Protein AF-A0A914PJR1-F1 (afdb_monomer)

InterPro domains:
  IPR027417 P-loop containing nucleoside triphosphate hydrolase [G3DSA:3.40.50.300] (65-234)
  IPR027417 P-loop containing nucleoside triphosphate hydrolase [SSF52540] (65-233)
  IPR044574 ATPase ARIP4-like [PTHR45797] (121-233)

Organism: NCBI:txid227884

Structure (mmCIF, N/CA/C/O backbone):
data_AF-A0A914PJR1-F1
#
_entry.id   AF-A0A914PJR1-F1
#
loop_
_atom_site.group_PDB
_atom_site.id
_atom_site.type_symbol
_atom_site.label_atom_id
_atom_site.label_alt_id
_atom_sit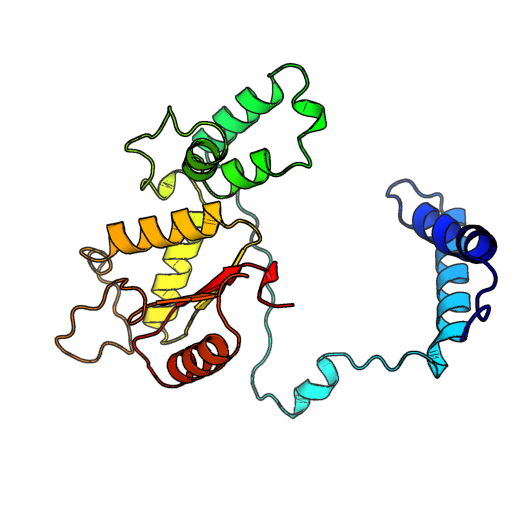e.label_comp_id
_atom_site.label_asym_id
_atom_site.label_entity_id
_atom_site.label_seq_id
_atom_site.pdbx_PDB_ins_code
_atom_site.Cartn_x
_atom_site.Cartn_y
_atom_site.Cartn_z
_atom_site.occupancy
_atom_site.B_iso_or_equiv
_atom_site.auth_seq_id
_atom_site.auth_comp_id
_atom_site.auth_asym_id
_atom_site.auth_atom_id
_atom_site.pdbx_PDB_model_num
ATOM 1 N N . MET A 1 1 ? -33.611 -4.528 14.879 1.00 61.62 1 MET A N 1
ATOM 2 C CA . MET A 1 1 ? -34.705 -4.351 15.854 1.00 61.62 1 MET A CA 1
ATOM 3 C C . MET A 1 1 ? -34.402 -3.108 16.673 1.00 61.62 1 MET A C 1
ATOM 5 O O . MET A 1 1 ? -33.369 -3.113 17.335 1.00 61.62 1 MET A O 1
ATOM 9 N N . PRO A 1 2 ? -35.201 -2.033 16.573 1.00 56.88 2 PRO A N 1
ATOM 10 C CA . PRO A 1 2 ? -35.067 -0.889 17.477 1.00 56.88 2 PRO A CA 1
ATOM 11 C C . PRO A 1 2 ? -35.240 -1.351 18.936 1.00 56.88 2 PRO A C 1
ATOM 13 O O . PRO A 1 2 ? -36.027 -2.262 19.181 1.00 56.88 2 PRO A O 1
ATOM 16 N N . ASP A 1 3 ? -34.476 -0.773 19.865 1.00 72.25 3 ASP A N 1
ATOM 17 C CA . ASP A 1 3 ? -34.520 -0.994 21.327 1.00 72.25 3 ASP A CA 1
ATOM 18 C C . ASP A 1 3 ? -34.131 -2.384 21.870 1.00 72.25 3 ASP A C 1
ATOM 20 O O . ASP A 1 3 ? -34.222 -2.622 23.072 1.00 72.25 3 ASP A O 1
ATOM 24 N N . PHE A 1 4 ? -33.620 -3.299 21.038 1.00 81.06 4 PHE A N 1
ATOM 25 C CA . PHE A 1 4 ? -33.223 -4.647 21.487 1.00 81.06 4 PHE A CA 1
ATOM 26 C C . PHE A 1 4 ? -32.112 -4.647 22.559 1.00 81.06 4 PHE A C 1
ATOM 28 O O . PHE A 1 4 ? -32.105 -5.488 23.451 1.00 81.06 4 PHE A O 1
ATOM 35 N N . LEU A 1 5 ? -31.196 -3.679 22.492 1.00 84.25 5 LEU A N 1
ATOM 36 C CA . LEU A 1 5 ? -30.126 -3.476 23.477 1.00 84.25 5 LEU A CA 1
ATOM 37 C C . LEU A 1 5 ? -30.390 -2.262 24.386 1.00 84.25 5 LEU A C 1
ATOM 39 O O . LEU A 1 5 ? -29.473 -1.768 25.040 1.00 84.25 5 LEU A O 1
ATOM 43 N N . GLY A 1 6 ? -31.635 -1.779 24.414 1.00 87.44 6 GLY A N 1
ATOM 44 C CA . GLY A 1 6 ? -32.018 -0.546 25.093 1.00 87.44 6 GLY A CA 1
ATOM 45 C C . GLY A 1 6 ? -31.594 0.713 24.338 1.00 87.44 6 GLY A C 1
ATOM 46 O O . GLY A 1 6 ? -31.286 0.684 23.141 1.00 87.44 6 GLY A O 1
ATOM 47 N N . THR A 1 7 ? -31.600 1.842 25.046 1.00 91.69 7 THR A N 1
ATOM 48 C CA . THR A 1 7 ? -31.145 3.113 24.478 1.00 91.69 7 THR A CA 1
ATOM 49 C C . THR A 1 7 ? -29.626 3.110 24.294 1.00 91.69 7 THR A C 1
ATOM 51 O O . THR A 1 7 ? -28.904 2.324 24.905 1.00 91.69 7 THR A O 1
ATOM 54 N N . LYS A 1 8 ? -29.099 4.041 23.489 1.00 89.94 8 LYS A N 1
ATOM 55 C CA . LYS A 1 8 ? -27.645 4.214 23.337 1.00 89.94 8 LYS A CA 1
ATOM 56 C C . LYS A 1 8 ? -26.941 4.413 24.687 1.00 89.94 8 LYS A C 1
ATOM 58 O O . LYS A 1 8 ? -25.880 3.839 24.902 1.00 89.94 8 LYS A O 1
ATOM 63 N N . SER A 1 9 ? -27.561 5.163 25.599 1.00 91.94 9 SER A N 1
ATOM 64 C CA . SER A 1 9 ? -27.026 5.379 26.945 1.00 91.94 9 SER A CA 1
ATOM 65 C C . SER A 1 9 ? -26.974 4.080 27.752 1.00 91.94 9 SER A C 1
ATOM 67 O O . SER A 1 9 ? -25.967 3.813 28.403 1.00 91.94 9 SER A O 1
ATOM 69 N N . ASP A 1 10 ? -28.026 3.258 27.690 1.00 89.75 10 ASP A N 1
ATOM 70 C CA . ASP A 1 10 ? -28.068 1.973 28.400 1.00 89.75 10 ASP A CA 1
ATOM 71 C C . ASP A 1 10 ? -27.019 1.010 27.850 1.00 89.75 10 ASP A C 1
ATOM 73 O O . ASP A 1 10 ? -26.317 0.346 28.611 1.00 89.75 10 ASP A O 1
ATOM 77 N N . PHE A 1 11 ? -26.877 0.958 26.525 1.00 92.44 11 PHE A N 1
ATOM 78 C CA . PHE A 1 11 ? -25.857 0.143 25.880 1.00 92.44 11 PHE A CA 1
ATOM 79 C C . PHE A 1 11 ? -24.444 0.579 26.281 1.00 92.44 11 PHE A C 1
ATOM 81 O O . PHE A 1 11 ? -23.590 -0.261 26.568 1.00 92.44 11 PHE A O 1
ATOM 88 N N . ASP A 1 12 ? -24.191 1.888 26.323 1.00 92.12 12 ASP A N 1
ATOM 89 C CA . ASP A 1 12 ? -22.875 2.410 26.675 1.00 92.12 12 ASP A CA 1
ATOM 90 C C . ASP A 1 12 ? -22.503 2.077 28.117 1.00 92.12 12 ASP A C 1
ATOM 92 O O . ASP A 1 12 ? -21.399 1.598 28.367 1.00 92.12 12 ASP A O 1
ATOM 96 N N . ILE A 1 13 ? -23.439 2.256 29.048 1.00 90.12 13 ILE A N 1
ATOM 97 C CA . ILE A 1 13 ? -23.223 1.972 30.470 1.00 90.12 13 ILE A CA 1
ATOM 98 C C . ILE A 1 13 ? -23.042 0.473 30.717 1.00 90.12 13 ILE A C 1
ATOM 100 O O . ILE A 1 13 ? -22.130 0.085 31.442 1.00 90.12 13 ILE A O 1
ATOM 104 N N . ASN A 1 14 ? -23.890 -0.369 30.122 1.00 89.25 14 ASN A N 1
ATOM 105 C CA . ASN A 1 14 ? -23.904 -1.803 30.418 1.00 89.25 14 ASN A CA 1
ATOM 106 C C . ASN A 1 14 ? -22.840 -2.594 29.648 1.00 89.25 14 ASN A C 1
ATOM 108 O O . ASN A 1 14 ? -22.429 -3.659 30.105 1.00 89.25 14 ASN A O 1
ATOM 112 N N . TYR A 1 15 ? -22.395 -2.094 28.490 1.00 93.38 15 TYR A N 1
ATOM 113 C CA . TYR A 1 15 ? -21.473 -2.817 27.617 1.00 93.38 15 TYR A CA 1
ATOM 114 C C . TYR A 1 15 ? -20.291 -1.964 27.170 1.00 93.38 15 TYR A C 1
ATOM 116 O O . TYR A 1 15 ? -19.160 -2.294 27.513 1.00 93.38 15 TYR A O 1
ATOM 124 N N . ALA A 1 16 ? -20.508 -0.885 26.408 1.00 91.88 16 ALA A N 1
ATOM 125 C CA . ALA A 1 16 ? -19.408 -0.231 25.688 1.00 91.88 16 ALA A CA 1
ATOM 126 C C . ALA A 1 16 ? -18.313 0.302 26.627 1.00 91.88 16 ALA A C 1
ATOM 128 O O . ALA A 1 16 ? -17.136 0.019 26.422 1.00 91.88 16 ALA A O 1
ATOM 129 N N . ILE A 1 17 ? -18.696 1.016 27.687 1.00 92.75 17 ILE A N 1
ATOM 130 C CA . ILE A 1 17 ? -17.762 1.588 28.663 1.00 92.75 17 ILE A CA 1
ATOM 131 C C . ILE A 1 17 ? -17.065 0.479 29.456 1.00 92.75 17 ILE A C 1
ATOM 133 O O . ILE A 1 17 ? -15.852 0.531 29.639 1.00 92.75 17 ILE A O 1
ATOM 137 N N . VAL A 1 18 ? -17.809 -0.538 29.904 1.00 92.62 18 VAL A N 1
ATOM 138 C CA . VAL A 1 18 ? -17.253 -1.678 30.658 1.00 92.62 18 VAL A CA 1
ATOM 139 C C . VAL A 1 18 ? -16.209 -2.414 29.821 1.00 92.62 18 VAL A C 1
ATOM 141 O O . VAL A 1 18 ? -15.118 -2.714 30.304 1.00 92.62 18 VAL A O 1
ATOM 144 N N . ILE A 1 19 ? -16.522 -2.656 28.547 1.00 94.06 19 ILE A N 1
ATOM 145 C CA . ILE A 1 19 ? -15.637 -3.356 27.622 1.00 94.06 19 ILE A CA 1
ATOM 146 C C . ILE A 1 19 ? -14.383 -2.530 27.330 1.00 94.06 19 ILE A C 1
ATOM 148 O O . ILE A 1 19 ? -13.278 -3.064 27.401 1.00 94.06 19 ILE A O 1
ATOM 152 N N . GLU A 1 20 ? -14.521 -1.235 27.039 1.00 93.62 20 GLU A N 1
ATOM 153 C CA . GLU A 1 20 ? -13.365 -0.366 26.787 1.00 93.62 20 GLU A CA 1
ATOM 154 C C . GLU A 1 20 ? -12.466 -0.235 28.027 1.00 93.62 20 GLU A C 1
ATOM 156 O O . GLU A 1 20 ? -11.247 -0.361 27.914 1.00 93.62 20 GLU A O 1
ATOM 161 N N . ASN A 1 21 ? -13.045 -0.118 29.226 1.00 92.38 21 ASN A N 1
ATOM 162 C CA . ASN A 1 21 ? -12.287 -0.063 30.480 1.00 92.38 21 ASN A CA 1
ATOM 163 C C . ASN A 1 21 ? -11.524 -1.359 30.797 1.00 92.38 21 ASN A C 1
ATOM 165 O O . ASN A 1 21 ? -10.508 -1.309 31.483 1.00 92.38 21 ASN A O 1
ATOM 169 N N . GLY A 1 22 ? -11.990 -2.523 30.336 1.00 92.38 22 GLY A N 1
ATOM 170 C CA . GLY A 1 22 ? -11.255 -3.784 30.494 1.00 92.38 22 GLY A CA 1
ATOM 171 C C . GLY A 1 22 ? -10.155 -4.003 29.450 1.00 92.38 22 GLY A C 1
ATOM 172 O O . GLY A 1 22 ? -9.280 -4.841 29.663 1.00 92.38 22 GLY A O 1
ATOM 173 N N . LYS A 1 23 ? -10.178 -3.262 28.331 1.00 90.88 23 LYS A N 1
ATOM 174 C CA . LYS A 1 23 ? -9.210 -3.384 27.223 1.00 90.88 23 LYS A CA 1
ATOM 175 C C . LYS A 1 23 ? -7.961 -2.527 27.401 1.00 90.88 23 LYS A C 1
ATOM 177 O O . LYS A 1 23 ? -6.959 -2.785 26.730 1.00 90.88 23 LYS A O 1
ATOM 182 N N . VAL A 1 24 ? -8.009 -1.498 28.249 1.00 92.12 24 VAL A N 1
ATOM 183 C CA . VAL A 1 24 ? -6.846 -0.631 28.485 1.00 92.12 24 VAL A CA 1
ATOM 184 C C .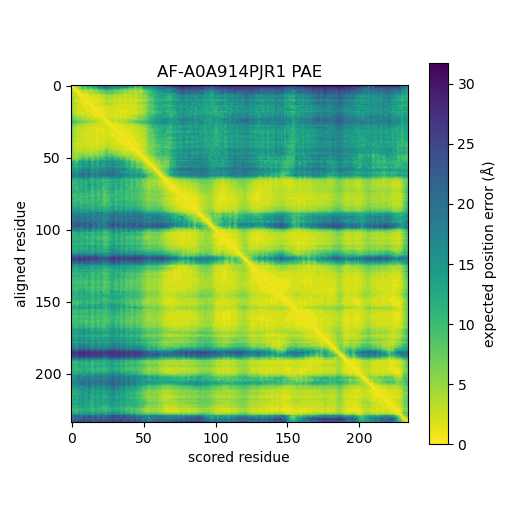 VAL A 1 24 ? -5.699 -1.419 29.121 1.00 92.12 24 VAL A C 1
ATOM 186 O O . VAL A 1 24 ? -5.904 -2.358 29.889 1.00 92.12 24 VAL A O 1
ATOM 189 N N . ARG A 1 25 ? -4.459 -1.055 28.776 1.00 87.56 25 ARG A N 1
ATOM 190 C CA . ARG A 1 25 ? -3.250 -1.810 29.156 1.00 87.56 25 ARG A CA 1
ATOM 191 C C . ARG A 1 25 ? -3.069 -1.940 30.674 1.00 87.56 25 ARG A C 1
ATOM 193 O O . ARG A 1 25 ? -2.452 -2.894 31.137 1.00 87.56 25 ARG A O 1
ATOM 200 N N . ASP A 1 26 ? -3.564 -0.967 31.419 1.00 92.19 26 ASP A N 1
ATOM 201 C CA . ASP A 1 26 ? -3.494 -0.828 32.871 1.00 92.19 26 ASP A CA 1
ATOM 202 C C . ASP A 1 26 ? -4.807 -1.212 33.578 1.00 92.19 26 ASP A C 1
ATOM 204 O O . ASP A 1 26 ? -4.991 -0.899 34.755 1.00 92.19 26 ASP A O 1
ATOM 208 N N . ALA A 1 27 ? -5.712 -1.914 32.886 1.00 93.25 27 ALA A N 1
ATOM 209 C CA . ALA A 1 27 ? -6.969 -2.372 33.459 1.00 93.25 27 ALA A CA 1
ATOM 210 C C . ALA A 1 27 ? -6.733 -3.229 34.712 1.00 93.25 27 ALA A C 1
ATOM 212 O O . ALA A 1 27 ? -5.859 -4.100 34.764 1.00 93.25 27 ALA A O 1
ATOM 213 N N . THR A 1 28 ? -7.555 -3.003 35.738 1.00 95.88 28 THR A N 1
ATOM 214 C CA . THR A 1 28 ? -7.515 -3.837 36.944 1.00 95.88 28 THR A CA 1
ATOM 215 C C . THR A 1 28 ? -7.985 -5.260 36.622 1.00 95.88 28 THR A C 1
ATOM 217 O O . THR A 1 28 ? -8.813 -5.440 35.724 1.00 95.88 28 THR A O 1
ATOM 220 N N . PRO A 1 29 ? -7.555 -6.283 37.384 1.00 95.88 29 PRO A N 1
ATOM 221 C CA . PRO A 1 29 ? -8.054 -7.645 37.195 1.00 95.88 29 PRO A CA 1
ATOM 222 C C . PRO A 1 29 ? -9.587 -7.738 37.229 1.00 95.88 29 PRO A C 1
ATOM 224 O O . PRO A 1 29 ? -10.170 -8.500 36.464 1.00 95.88 29 PRO A O 1
ATOM 227 N N . GLN A 1 30 ? -10.242 -6.925 38.068 1.00 95.88 30 GLN A N 1
ATOM 228 C CA . GLN A 1 30 ? -11.702 -6.873 38.145 1.00 95.88 30 GLN A CA 1
ATOM 229 C C . GLN A 1 30 ? -12.323 -6.294 36.867 1.00 95.88 30 GLN A C 1
ATOM 231 O O . GLN A 1 30 ? -13.242 -6.893 36.324 1.00 95.88 30 GLN A O 1
ATOM 236 N N . ALA A 1 31 ? -11.778 -5.197 36.331 1.00 94.62 31 ALA A N 1
ATOM 237 C CA . ALA A 1 31 ? -12.267 -4.599 35.086 1.00 94.62 31 ALA A CA 1
ATOM 238 C C . ALA A 1 31 ? -12.139 -5.553 33.884 1.00 94.62 31 ALA A C 1
ATOM 240 O O . ALA A 1 31 ? -13.017 -5.590 33.024 1.00 94.62 31 ALA A O 1
ATOM 241 N N . VAL A 1 32 ? -11.078 -6.368 33.842 1.00 94.38 32 VAL A N 1
ATOM 242 C CA . VAL A 1 32 ? -10.914 -7.411 32.815 1.00 94.38 32 VAL A CA 1
ATOM 243 C C . VAL A 1 32 ? -12.002 -8.484 32.944 1.00 94.38 32 VAL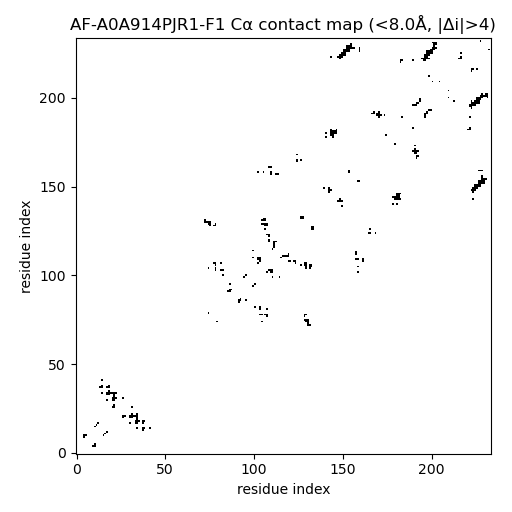 A C 1
ATOM 245 O O . VAL A 1 32 ? -12.586 -8.885 31.938 1.00 94.38 32 VAL A O 1
ATOM 248 N N . ILE A 1 33 ? -12.309 -8.932 34.166 1.00 95.56 33 ILE A N 1
ATOM 249 C CA . ILE A 1 33 ? -13.390 -9.900 34.420 1.00 95.56 33 ILE A CA 1
ATOM 250 C C . ILE A 1 33 ? -14.746 -9.315 34.006 1.00 95.56 33 ILE A C 1
ATOM 252 O O . ILE A 1 33 ? -15.512 -9.977 33.303 1.00 95.56 33 ILE A O 1
ATOM 256 N N . ASP A 1 34 ? -15.026 -8.072 34.398 1.00 94.44 34 ASP A N 1
ATOM 257 C CA . ASP A 1 34 ? -16.279 -7.385 34.083 1.00 94.44 34 ASP A CA 1
ATOM 258 C C . ASP A 1 34 ? -16.453 -7.219 32.565 1.00 94.44 34 ASP A C 1
ATOM 260 O O . ASP A 1 34 ? -17.527 -7.507 32.037 1.00 94.44 34 ASP A O 1
ATOM 264 N N . MET A 1 35 ? -15.383 -6.868 31.839 1.00 95.69 35 MET A N 1
ATOM 265 C CA . MET A 1 35 ? -15.367 -6.850 30.372 1.00 95.69 35 MET A CA 1
ATOM 266 C C . MET A 1 35 ? -15.695 -8.221 29.780 1.00 95.69 35 MET A C 1
ATOM 268 O O . MET A 1 35 ? -16.529 -8.302 28.881 1.00 95.69 35 MET A O 1
ATOM 272 N N . VAL A 1 36 ? -15.042 -9.298 30.233 1.00 94.69 36 VAL A N 1
ATOM 273 C CA . VAL A 1 36 ? -15.290 -10.646 29.689 1.00 94.69 36 VAL A CA 1
ATOM 274 C C . VAL A 1 36 ? -16.752 -11.047 29.899 1.00 94.69 36 VAL A C 1
ATOM 276 O O . VAL A 1 36 ? -17.393 -11.550 28.975 1.00 94.69 36 VAL A O 1
ATOM 279 N N . ASN A 1 3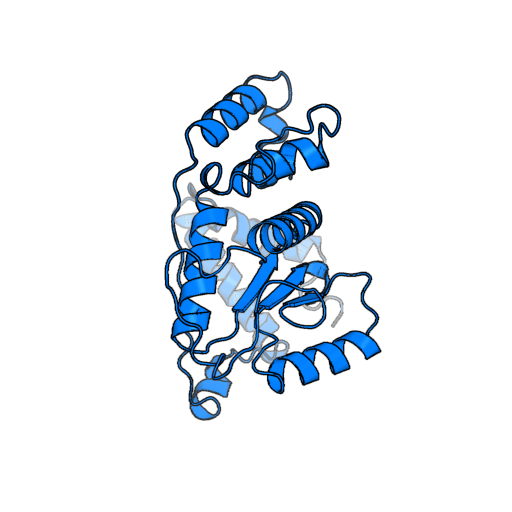7 ? -17.305 -10.769 31.081 1.00 94.88 37 ASN A N 1
ATOM 280 C CA . ASN A 1 37 ? -18.708 -11.035 31.386 1.00 94.88 37 ASN A CA 1
ATOM 281 C C . ASN A 1 37 ? -19.651 -10.210 30.500 1.00 94.88 37 ASN A C 1
ATOM 283 O O . ASN A 1 37 ? -20.568 -10.774 29.903 1.00 94.88 37 ASN A O 1
ATOM 287 N N . ALA A 1 38 ? -19.405 -8.904 30.363 1.00 93.31 38 ALA A N 1
ATOM 288 C CA . ALA A 1 38 ? -20.193 -8.021 29.506 1.00 93.31 38 ALA A CA 1
ATOM 289 C C . ALA A 1 38 ? -20.148 -8.466 28.033 1.00 93.31 38 ALA A C 1
ATOM 291 O O . ALA A 1 38 ? -21.188 -8.519 27.379 1.00 93.31 38 ALA A O 1
ATOM 292 N N . CYS A 1 39 ? -18.975 -8.866 27.529 1.00 93.44 39 CYS A N 1
ATOM 293 C CA . CYS A 1 39 ? -18.809 -9.438 26.191 1.00 93.44 39 CYS A CA 1
ATOM 294 C C . CYS A 1 39 ? -19.631 -10.717 26.001 1.00 93.44 39 CYS A C 1
ATOM 296 O O . CYS A 1 39 ? -20.294 -10.856 24.977 1.00 93.44 39 CYS A O 1
ATOM 298 N N . ASN A 1 40 ? -19.616 -11.637 26.971 1.00 93.44 40 ASN A N 1
ATOM 299 C CA . ASN A 1 40 ? -20.370 -12.890 26.886 1.00 93.44 40 ASN A CA 1
ATOM 300 C C . ASN A 1 40 ? -21.886 -12.653 26.898 1.00 93.44 40 ASN A C 1
ATOM 302 O O . ASN A 1 40 ? -22.608 -13.245 26.098 1.00 93.44 40 ASN A O 1
ATOM 306 N N . VAL A 1 41 ? -22.372 -11.771 27.778 1.00 93.81 41 VAL A N 1
ATOM 307 C CA . VAL A 1 41 ? -23.795 -11.399 27.824 1.00 93.81 41 VAL A CA 1
ATOM 308 C C . VAL A 1 41 ? -24.214 -10.751 26.507 1.00 93.81 41 VAL A C 1
ATOM 310 O O . VAL A 1 41 ? -25.233 -11.135 25.935 1.00 93.81 41 VAL A O 1
ATOM 313 N N . LEU A 1 42 ? -23.407 -9.816 25.999 1.00 91.81 42 LEU A N 1
ATOM 314 C CA . LEU A 1 42 ? -23.689 -9.147 24.737 1.00 91.81 42 LEU A CA 1
ATOM 315 C C . LEU A 1 42 ? -23.669 -10.122 23.556 1.00 91.81 42 LEU A C 1
ATOM 317 O O . LEU A 1 42 ? -24.564 -10.058 22.720 1.00 91.81 42 LEU A O 1
ATOM 321 N N . TYR A 1 43 ? -22.690 -11.031 23.499 1.00 89.25 43 TYR A N 1
ATOM 322 C CA . TYR A 1 43 ? -22.598 -12.069 22.472 1.00 89.25 43 TYR A CA 1
ATOM 323 C C . TYR A 1 43 ? -23.868 -12.921 22.440 1.00 89.25 43 TYR A C 1
ATOM 325 O O . TYR A 1 43 ? -24.516 -12.982 21.402 1.00 89.25 43 TYR A O 1
ATOM 333 N N . ASN A 1 44 ? -24.275 -13.482 23.582 1.00 89.62 44 ASN A N 1
ATOM 334 C CA . ASN A 1 44 ? -25.473 -14.322 23.671 1.00 89.62 44 ASN A CA 1
ATOM 335 C C . ASN A 1 44 ? -26.748 -13.559 23.288 1.00 89.62 44 ASN A C 1
ATOM 337 O O . ASN A 1 44 ? -27.660 -14.133 22.704 1.00 89.62 44 ASN A O 1
ATOM 341 N N . ALA A 1 45 ? -26.823 -12.263 23.604 1.00 89.69 45 ALA A N 1
ATOM 342 C CA . ALA A 1 45 ? -27.962 -11.443 23.213 1.00 89.69 45 ALA A CA 1
ATOM 343 C C . ALA A 1 45 ? -28.056 -11.283 21.687 1.00 89.69 45 ALA A C 1
ATOM 345 O O . ALA A 1 45 ? -29.156 -11.227 21.148 1.00 89.69 45 ALA A O 1
ATOM 346 N N . VAL A 1 46 ? -26.924 -11.197 20.980 1.00 89.75 46 VAL A N 1
ATOM 347 C CA . VAL A 1 46 ? -26.900 -10.902 19.537 1.00 89.75 46 VAL A CA 1
ATOM 348 C C . VAL A 1 46 ? -26.623 -12.114 18.644 1.00 89.75 46 VAL A C 1
ATOM 350 O O . VAL A 1 46 ? -26.748 -11.983 17.429 1.00 89.75 46 VAL A O 1
ATOM 353 N N . GLU A 1 47 ? -26.262 -13.270 19.203 1.00 87.38 47 GLU A N 1
ATOM 354 C CA . GLU A 1 47 ? -25.821 -14.459 18.455 1.00 87.38 47 GLU A CA 1
ATOM 355 C C . GLU A 1 47 ? -26.852 -14.906 17.410 1.00 87.38 47 GLU A C 1
ATOM 357 O O . GLU A 1 47 ? -26.509 -15.071 16.240 1.00 87.38 47 GLU A O 1
ATOM 362 N N . ASP A 1 48 ? -28.131 -14.970 17.787 1.00 87.06 48 ASP A N 1
ATOM 363 C CA . ASP A 1 48 ? -29.220 -15.365 16.882 1.00 87.06 48 ASP A CA 1
ATOM 364 C C . ASP A 1 48 ? -29.527 -14.318 15.793 1.00 87.06 48 ASP A C 1
ATOM 366 O O . ASP A 1 48 ? -30.210 -14.605 14.807 1.00 87.06 48 ASP A O 1
ATOM 370 N N . PHE A 1 49 ? -29.018 -13.093 15.948 1.00 87.44 49 PHE A N 1
ATOM 371 C CA . PHE A 1 49 ? -29.227 -11.988 15.012 1.00 87.44 49 PHE A CA 1
ATOM 372 C C . PHE A 1 49 ? -28.019 -11.731 14.107 1.00 87.44 49 PHE A C 1
ATOM 374 O O . PHE A 1 49 ? -28.154 -11.050 13.087 1.00 87.44 49 PHE A O 1
ATOM 381 N N . VAL A 1 50 ? -26.840 -12.251 14.458 1.00 83.31 50 VAL A N 1
ATOM 382 C CA . VAL A 1 50 ? -25.584 -11.988 13.751 1.00 83.31 50 VAL A CA 1
ATOM 383 C C . VAL A 1 50 ? -25.096 -13.254 13.061 1.00 83.31 50 VAL A C 1
ATOM 385 O O . VAL A 1 50 ? -24.428 -14.106 13.640 1.00 83.31 50 VAL A O 1
ATOM 388 N N . HIS A 1 51 ? -25.338 -13.339 11.754 1.00 80.62 51 HIS A N 1
ATOM 389 C CA . HIS A 1 51 ? -24.748 -14.394 10.939 1.00 80.62 51 HIS A CA 1
ATOM 390 C C . HIS A 1 51 ? -23.294 -14.044 10.587 1.00 80.62 51 HIS A C 1
ATOM 392 O O . HIS A 1 51 ? -23.033 -13.330 9.618 1.00 80.62 51 HIS A O 1
ATOM 398 N N . ARG A 1 52 ? -22.324 -14.568 11.346 1.00 79.75 52 ARG A N 1
ATOM 399 C CA . ARG A 1 52 ? -20.890 -14.386 11.065 1.00 79.75 52 ARG A CA 1
ATOM 400 C C . ARG A 1 52 ? -20.235 -15.698 10.641 1.00 79.75 52 ARG A C 1
ATOM 402 O O . ARG A 1 52 ? -19.941 -16.554 11.467 1.00 79.75 52 ARG A O 1
ATOM 409 N N . LYS A 1 53 ? -19.912 -15.821 9.354 1.00 77.75 53 LYS A N 1
ATOM 410 C CA . LYS A 1 53 ? -19.023 -16.874 8.842 1.00 77.75 53 LYS A CA 1
ATOM 411 C C . LYS A 1 53 ? -17.626 -16.299 8.651 1.00 77.75 53 LYS A C 1
ATOM 413 O O . LYS A 1 53 ? -17.458 -15.269 8.008 1.00 77.75 53 LYS A O 1
ATOM 418 N N . SER A 1 54 ? -16.623 -16.939 9.243 1.00 75.69 54 SER A N 1
ATOM 419 C CA . SER A 1 54 ? -15.226 -16.567 8.993 1.00 75.69 54 SER A CA 1
ATOM 420 C C . SER A 1 54 ? -14.755 -17.136 7.656 1.00 75.69 54 SER A C 1
ATOM 422 O O . SER A 1 54 ? -15.314 -18.129 7.195 1.00 75.69 54 SER A O 1
ATOM 424 N N . ALA A 1 55 ? -13.674 -16.591 7.090 1.00 73.50 55 ALA A N 1
ATOM 425 C CA . ALA A 1 55 ? -13.032 -17.138 5.889 1.00 73.50 55 ALA A CA 1
ATOM 426 C C . ALA A 1 55 ? -12.666 -18.632 6.018 1.00 73.50 55 ALA A C 1
ATOM 428 O O . ALA A 1 55 ? -12.491 -19.306 5.010 1.00 73.50 55 ALA A O 1
ATOM 429 N N . LYS A 1 56 ? -12.637 -19.178 7.247 1.00 74.44 56 LYS A N 1
ATOM 430 C CA . LYS A 1 56 ? -12.442 -20.610 7.495 1.00 74.44 56 LYS A CA 1
ATOM 431 C C . LYS A 1 56 ? -13.462 -21.506 6.791 1.00 74.44 56 LYS A C 1
ATOM 433 O O . LYS A 1 56 ? -13.157 -22.662 6.538 1.00 74.44 56 LYS A O 1
ATOM 438 N N . VAL A 1 57 ? -14.652 -20.994 6.465 1.00 79.50 57 VAL A N 1
ATOM 439 C CA . VAL A 1 57 ? -15.652 -21.769 5.710 1.00 79.50 57 VAL A CA 1
ATOM 440 C C . VAL A 1 57 ? -15.197 -22.097 4.285 1.00 79.50 57 VAL A C 1
ATOM 442 O O . VAL A 1 57 ? -15.677 -23.072 3.728 1.00 79.50 57 VAL A O 1
ATOM 445 N N . LEU A 1 58 ? -14.255 -21.325 3.731 1.00 76.38 58 LEU A N 1
ATOM 446 C CA . LEU A 1 58 ? -13.701 -21.516 2.389 1.00 76.38 58 LEU A CA 1
ATOM 447 C C . LEU A 1 58 ? -12.417 -22.360 2.385 1.00 76.38 58 LEU A C 1
ATOM 449 O O . LEU A 1 58 ? -11.874 -22.615 1.318 1.00 76.38 58 LEU A O 1
ATOM 453 N N . ILE A 1 59 ? -11.922 -22.811 3.550 1.00 72.38 59 ILE A N 1
ATOM 454 C CA . ILE A 1 59 ? -10.654 -23.566 3.649 1.00 72.38 59 ILE A CA 1
ATOM 455 C C . ILE A 1 59 ? -10.679 -24.840 2.798 1.00 72.38 59 ILE A C 1
ATOM 457 O O . ILE A 1 59 ? -9.652 -25.227 2.262 1.00 72.38 59 ILE A O 1
ATOM 461 N N . ASN A 1 60 ? -11.844 -25.474 2.654 1.00 73.56 60 ASN A N 1
ATOM 462 C CA . ASN A 1 60 ? -11.983 -26.694 1.855 1.00 73.56 60 ASN A CA 1
ATOM 463 C C . ASN A 1 60 ? -12.248 -26.422 0.363 1.00 73.56 60 ASN A C 1
ATOM 465 O O . ASN A 1 60 ? -12.303 -27.367 -0.415 1.00 73.56 60 ASN A O 1
ATOM 469 N N . GLU A 1 61 ? -12.481 -25.165 -0.023 1.00 78.81 61 GLU A N 1
ATOM 470 C CA . GLU A 1 61 ? -12.822 -24.770 -1.398 1.00 78.81 61 GLU A CA 1
ATOM 471 C C . GLU A 1 61 ? -11.670 -24.039 -2.103 1.00 78.81 61 GLU A C 1
ATOM 473 O O . GLU A 1 61 ? -11.681 -23.905 -3.325 1.00 78.81 61 GLU A O 1
ATOM 478 N N . ILE A 1 62 ? -10.676 -23.564 -1.347 1.00 78.94 62 ILE A N 1
ATOM 479 C CA . ILE A 1 62 ? -9.512 -22.845 -1.861 1.00 78.94 62 ILE A CA 1
ATOM 480 C C . ILE A 1 62 ? -8.267 -23.686 -1.565 1.00 78.94 62 ILE A C 1
ATOM 482 O O . ILE A 1 62 ? -7.812 -23.736 -0.426 1.00 78.94 62 ILE A O 1
ATOM 486 N N . ASP A 1 63 ? -7.682 -24.292 -2.602 1.00 72.44 63 ASP A N 1
ATOM 487 C CA . ASP A 1 63 ? -6.463 -25.127 -2.532 1.00 72.44 63 ASP A CA 1
ATOM 488 C C . ASP A 1 63 ? -5.165 -24.322 -2.279 1.00 72.44 63 ASP A C 1
ATOM 490 O O . ASP A 1 63 ? -4.058 -24.773 -2.572 1.00 72.44 63 ASP A O 1
ATOM 494 N N . ILE A 1 64 ? -5.277 -23.106 -1.738 1.00 76.00 64 ILE A N 1
ATOM 495 C CA . ILE A 1 64 ? -4.149 -22.215 -1.456 1.00 76.00 64 ILE A CA 1
ATOM 496 C C . ILE A 1 64 ? -4.175 -21.845 0.023 1.00 76.00 64 ILE A C 1
ATOM 498 O O . ILE A 1 64 ? -5.133 -21.249 0.522 1.00 76.00 64 ILE A O 1
ATOM 502 N N . GLU A 1 65 ? -3.090 -22.166 0.724 1.00 81.12 65 GLU A N 1
ATOM 503 C CA . GLU A 1 65 ? -2.902 -21.757 2.110 1.00 81.12 65 GLU A CA 1
ATOM 504 C C . GLU A 1 65 ? -2.637 -20.246 2.188 1.00 81.12 65 GLU A C 1
ATOM 506 O O . GLU A 1 65 ? -1.750 -19.703 1.526 1.00 81.12 65 GLU A O 1
ATOM 511 N N . LYS A 1 66 ? -3.421 -19.540 3.010 1.00 84.31 66 LYS A N 1
ATOM 512 C CA . LYS A 1 66 ? -3.217 -18.111 3.253 1.00 84.31 66 LYS A CA 1
ATOM 513 C C . LYS A 1 66 ? -2.162 -17.918 4.339 1.00 84.31 66 LYS A C 1
ATOM 515 O O . LYS A 1 66 ? -2.412 -18.226 5.504 1.00 84.31 66 LYS A O 1
ATOM 520 N N . HIS A 1 67 ? -1.039 -17.310 3.975 1.00 87.69 67 HIS A N 1
ATOM 521 C CA . HIS A 1 67 ? -0.006 -16.896 4.921 1.00 87.69 67 HIS A CA 1
ATOM 522 C C . HIS A 1 67 ? -0.060 -15.385 5.175 1.00 87.69 67 HIS A C 1
ATOM 524 O O . HIS A 1 67 ? -0.178 -14.590 4.244 1.00 87.69 67 HIS A O 1
ATOM 530 N N . GLU A 1 68 ? 0.037 -14.986 6.444 1.00 90.69 68 GLU A N 1
ATOM 531 C CA . GLU A 1 68 ? 0.065 -13.585 6.869 1.00 90.69 68 GLU A CA 1
ATOM 532 C C . GLU A 1 68 ? 1.362 -13.305 7.628 1.00 90.69 68 GLU A C 1
ATOM 534 O O . GLU A 1 68 ? 1.728 -14.038 8.549 1.00 90.69 68 GLU A O 1
ATOM 539 N N . PHE A 1 69 ? 2.054 -12.231 7.247 1.00 93.94 69 PHE A N 1
ATOM 540 C CA . PHE A 1 69 ? 3.330 -11.840 7.837 1.00 93.94 69 PHE A CA 1
ATOM 541 C C . PHE A 1 69 ? 3.303 -10.368 8.247 1.00 93.94 69 PHE A C 1
ATOM 543 O O . PHE A 1 69 ? 2.805 -9.518 7.510 1.00 93.94 69 PHE A O 1
ATOM 550 N N . THR A 1 70 ? 3.913 -10.063 9.392 1.00 94.88 70 THR A N 1
ATOM 551 C CA . THR A 1 70 ? 4.188 -8.688 9.826 1.00 94.88 70 THR A CA 1
ATOM 552 C C . THR A 1 70 ? 5.687 -8.447 9.758 1.00 94.88 70 THR A C 1
ATOM 554 O O . THR A 1 70 ? 6.452 -9.068 10.495 1.00 94.88 70 THR A O 1
ATOM 557 N N . VAL A 1 71 ? 6.111 -7.531 8.888 1.00 93.69 71 VAL A N 1
ATOM 558 C CA . VAL A 1 71 ? 7.525 -7.174 8.729 1.00 93.69 71 VAL A CA 1
ATOM 559 C C . VAL A 1 71 ? 7.824 -5.906 9.522 1.00 93.69 71 VAL A C 1
ATOM 561 O O . VAL A 1 71 ? 7.299 -4.833 9.228 1.00 93.69 71 VAL A O 1
ATOM 564 N N . MET A 1 72 ? 8.688 -6.027 10.529 1.00 95.38 72 MET A N 1
ATOM 565 C CA . MET A 1 72 ? 9.145 -4.893 11.331 1.00 95.38 72 MET A CA 1
ATOM 566 C C . MET A 1 72 ? 10.353 -4.242 10.657 1.00 95.38 72 MET A C 1
ATOM 568 O O . MET A 1 72 ? 11.407 -4.863 10.528 1.00 95.38 72 MET A O 1
ATOM 572 N N . LEU A 1 73 ? 10.209 -2.984 10.245 1.00 94.19 73 LEU A N 1
ATOM 573 C CA . LEU A 1 73 ? 11.257 -2.221 9.568 1.00 94.19 73 LEU A CA 1
ATOM 574 C C . LEU A 1 73 ? 11.720 -1.071 10.457 1.00 94.19 73 LEU A C 1
ATOM 576 O O . LEU A 1 73 ? 10.907 -0.393 11.085 1.00 94.19 73 LEU A O 1
ATOM 580 N N . ARG A 1 74 ? 13.033 -0.835 10.491 1.00 94.69 74 ARG A N 1
ATOM 581 C CA . ARG A 1 74 ? 13.599 0.346 11.150 1.00 94.69 74 ARG A CA 1
ATOM 582 C C . ARG A 1 74 ? 13.521 1.548 10.203 1.00 94.69 74 ARG A C 1
ATOM 584 O O . ARG A 1 74 ? 13.760 1.353 9.009 1.00 94.69 74 ARG A O 1
ATOM 591 N N . PRO A 1 75 ? 13.217 2.761 10.692 1.00 94.19 75 PRO A N 1
ATOM 592 C CA . PRO A 1 75 ? 13.375 3.972 9.894 1.00 94.19 75 PRO A CA 1
ATOM 593 C C . PRO A 1 75 ? 14.839 4.165 9.470 1.00 94.19 75 PRO A C 1
ATOM 595 O O . PRO A 1 75 ? 15.749 3.740 10.182 1.00 94.19 75 PRO A O 1
ATOM 598 N N . THR A 1 76 ? 15.061 4.782 8.313 1.00 95.94 76 THR A N 1
ATOM 599 C CA . THR A 1 76 ? 16.395 5.208 7.860 1.00 95.94 76 THR A CA 1
ATOM 600 C C . THR A 1 76 ? 16.863 6.442 8.634 1.00 95.94 76 THR A C 1
ATOM 602 O O . THR A 1 76 ? 16.040 7.156 9.211 1.00 95.94 76 THR A O 1
ATOM 605 N N . ASP A 1 77 ? 18.162 6.749 8.603 1.00 95.06 77 ASP A N 1
ATOM 606 C CA . ASP A 1 77 ? 18.713 7.941 9.270 1.00 95.06 77 ASP A CA 1
ATOM 607 C C . ASP A 1 77 ? 18.008 9.226 8.811 1.00 95.06 77 ASP A C 1
ATOM 609 O O . ASP A 1 77 ? 17.666 10.081 9.625 1.00 95.06 77 ASP A O 1
ATOM 613 N N . ARG A 1 78 ? 17.681 9.320 7.514 1.00 91.88 78 ARG A N 1
ATOM 614 C CA . ARG A 1 78 ? 16.934 10.455 6.958 1.00 91.88 78 ARG A CA 1
ATOM 615 C C . ARG A 1 78 ? 15.508 10.541 7.501 1.00 91.88 78 ARG A C 1
ATOM 617 O O . ARG A 1 78 ? 15.019 11.632 7.777 1.00 91.88 78 ARG A O 1
ATOM 624 N N . GLN A 1 79 ? 14.829 9.404 7.653 1.00 93.56 79 GLN A N 1
ATOM 625 C CA . GLN A 1 79 ? 13.499 9.372 8.262 1.00 93.56 79 GLN A CA 1
ATOM 626 C C . GLN A 1 79 ? 13.556 9.776 9.737 1.00 93.56 79 GLN A C 1
ATOM 628 O O . GLN A 1 79 ? 12.688 10.521 10.179 1.00 93.56 79 GLN A O 1
ATOM 633 N N . ILE A 1 80 ? 14.572 9.323 10.481 1.00 94.44 80 ILE A N 1
ATOM 634 C CA . ILE A 1 80 ? 14.780 9.702 11.887 1.00 94.44 80 ILE A CA 1
ATOM 635 C C . ILE A 1 80 ? 14.974 11.214 11.998 1.00 94.44 80 ILE A C 1
ATOM 637 O O . ILE A 1 80 ? 14.239 11.853 12.743 1.00 94.44 80 ILE A O 1
ATOM 641 N N . GLU A 1 81 ? 15.873 11.791 11.200 1.00 92.69 81 GLU A N 1
ATOM 642 C CA . GLU A 1 81 ? 16.132 13.235 11.168 1.00 92.69 81 GLU A CA 1
ATOM 643 C C . GLU A 1 81 ? 14.843 14.044 10.937 1.00 92.69 81 GLU A C 1
ATOM 645 O O . GLU A 1 81 ? 14.547 14.987 11.671 1.00 92.69 81 GLU A O 1
ATOM 650 N N . MET A 1 82 ? 14.031 13.651 9.948 1.00 89.69 82 MET A N 1
ATOM 651 C CA . MET A 1 82 ? 12.768 14.335 9.644 1.00 89.69 82 MET A CA 1
ATOM 652 C C . MET A 1 82 ? 11.724 14.179 10.751 1.00 89.69 82 MET A C 1
ATOM 654 O O . MET A 1 82 ? 10.989 15.123 11.037 1.00 89.69 82 MET A O 1
ATOM 658 N N . ILE A 1 83 ? 11.646 13.000 11.370 1.00 90.25 83 ILE A N 1
ATOM 659 C CA . ILE A 1 83 ? 10.743 12.745 12.496 1.00 90.25 83 ILE A CA 1
ATOM 660 C C . ILE A 1 83 ? 11.146 13.604 13.693 1.00 90.25 83 ILE A C 1
ATOM 662 O O . ILE A 1 83 ? 10.292 14.252 14.290 1.00 90.25 83 ILE A O 1
ATOM 666 N N . GLU A 1 84 ? 12.431 13.647 14.037 1.00 90.75 84 GLU A N 1
ATOM 667 C CA . GLU A 1 84 ? 12.933 14.469 15.138 1.00 90.75 84 GLU A CA 1
ATOM 668 C C . GLU A 1 84 ? 12.669 15.955 14.885 1.00 90.75 84 GLU A C 1
ATOM 670 O O . GLU A 1 84 ? 12.168 16.647 15.772 1.00 90.75 84 GLU A O 1
ATOM 675 N N . ALA A 1 85 ? 12.928 16.442 13.669 1.00 88.44 85 ALA A N 1
ATOM 676 C CA . ALA A 1 85 ? 12.601 17.811 13.281 1.00 88.44 85 ALA A CA 1
ATOM 677 C C . ALA A 1 85 ? 11.097 18.103 13.438 1.00 88.44 85 ALA A C 1
ATOM 679 O O . ALA A 1 85 ? 10.731 19.087 14.079 1.00 88.44 85 ALA A O 1
ATOM 680 N N . PHE A 1 86 ? 10.231 17.211 12.941 1.00 85.38 86 PHE A N 1
ATOM 681 C CA . PHE A 1 86 ? 8.776 17.340 13.061 1.00 85.38 86 PHE A CA 1
ATOM 682 C C . PHE A 1 86 ? 8.305 17.352 14.521 1.00 85.38 86 PHE A C 1
ATOM 684 O O . PHE A 1 86 ? 7.444 18.147 14.888 1.00 85.38 86 PHE A O 1
ATOM 691 N N . LEU A 1 87 ? 8.858 16.487 15.374 1.00 86.06 87 LEU A N 1
ATOM 692 C CA . LEU A 1 87 ? 8.476 16.391 16.787 1.00 86.06 87 LEU A CA 1
ATOM 693 C C . LEU A 1 87 ? 8.940 17.596 17.614 1.00 86.06 87 LEU A C 1
ATOM 695 O O . LEU A 1 87 ? 8.283 17.948 18.595 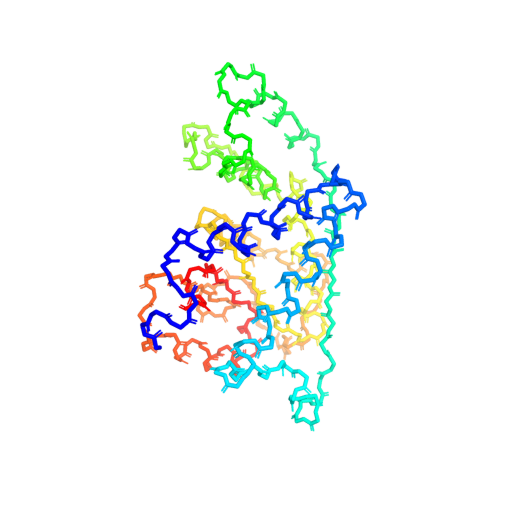1.00 86.06 87 LEU A O 1
ATOM 699 N N . ASN A 1 88 ? 10.048 18.226 17.222 1.00 87.56 88 ASN A N 1
ATOM 700 C CA . ASN A 1 88 ? 10.591 19.406 17.893 1.00 87.56 88 ASN A CA 1
ATOM 701 C C . ASN A 1 88 ? 9.845 20.704 17.539 1.00 87.56 88 ASN A C 1
ATOM 703 O O . ASN A 1 88 ? 10.011 21.715 18.227 1.00 87.56 88 ASN A O 1
ATOM 707 N N . GLU A 1 89 ? 9.008 20.703 16.499 1.00 83.81 89 GLU A N 1
ATOM 708 C CA . GLU A 1 89 ? 8.182 21.857 16.157 1.00 83.81 89 GLU A CA 1
ATOM 709 C C . GLU A 1 89 ? 7.050 22.077 17.186 1.00 83.81 89 GLU A C 1
ATOM 711 O O . GLU A 1 89 ? 6.261 21.163 17.475 1.00 83.81 89 GLU A O 1
ATOM 716 N N . PRO A 1 90 ? 6.895 23.304 17.724 1.00 80.62 90 PRO A N 1
ATOM 717 C CA . PRO A 1 90 ? 5.846 23.609 18.690 1.00 80.62 90 PRO A CA 1
ATOM 718 C C . PRO A 1 90 ? 4.445 23.258 18.168 1.00 80.62 90 PRO A C 1
ATOM 720 O O . PRO A 1 90 ? 4.013 23.729 17.119 1.00 80.62 90 PRO A O 1
ATOM 723 N N . GLY A 1 91 ? 3.709 22.445 18.929 1.00 75.25 91 GLY A N 1
ATOM 724 C CA . GLY A 1 91 ? 2.331 22.053 18.608 1.00 75.25 91 GLY A CA 1
ATOM 725 C C . GLY A 1 91 ? 2.185 20.840 17.680 1.00 75.25 91 GLY A C 1
ATOM 726 O O . GLY A 1 91 ? 1.071 20.334 17.539 1.00 75.25 91 GLY A O 1
ATOM 727 N N . LYS A 1 92 ? 3.274 20.309 17.104 1.00 73.50 92 LYS A N 1
ATOM 728 C CA . LYS A 1 92 ? 3.228 19.108 16.247 1.00 73.50 92 LYS A CA 1
ATOM 729 C C . LYS A 1 92 ? 3.128 17.796 17.023 1.00 73.50 92 LYS A C 1
ATOM 731 O O . LYS A 1 92 ? 2.608 16.824 16.484 1.00 73.50 92 LYS A O 1
ATOM 736 N N . LEU A 1 93 ? 3.513 17.770 18.303 1.00 68.12 93 LEU A N 1
ATOM 737 C CA . LEU A 1 93 ? 3.376 16.581 19.158 1.00 68.12 93 LEU A CA 1
ATOM 738 C C . LEU A 1 93 ? 1.913 16.099 19.273 1.00 68.12 93 LEU A C 1
ATOM 740 O O . LEU A 1 93 ? 1.650 14.905 19.357 1.00 68.12 93 LEU A O 1
ATOM 744 N N . ALA A 1 94 ? 0.943 17.016 19.195 1.00 66.44 94 ALA A N 1
ATOM 745 C CA . ALA A 1 94 ? -0.485 16.683 19.175 1.00 66.44 94 ALA A CA 1
ATOM 746 C C . ALA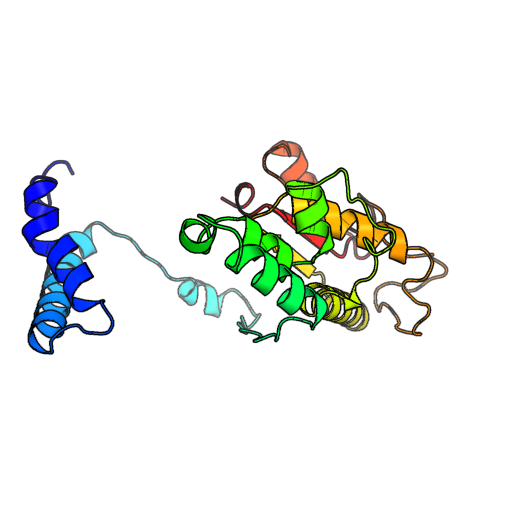 A 1 94 ? -0.967 16.104 17.825 1.00 66.44 94 ALA A C 1
ATOM 748 O O . ALA A 1 94 ? -2.119 15.695 17.700 1.00 66.44 94 ALA A O 1
ATOM 749 N N . LEU A 1 95 ? -0.108 16.098 16.801 1.00 66.25 95 LEU A N 1
ATOM 750 C CA . LEU A 1 95 ? -0.384 15.608 15.449 1.00 66.25 95 LEU A CA 1
ATOM 751 C C . LEU A 1 95 ? 0.383 14.316 15.137 1.00 66.25 95 LEU A C 1
ATOM 753 O O . LEU A 1 95 ? 0.406 13.901 13.982 1.00 66.25 95 LEU A O 1
ATOM 757 N N . VAL A 1 96 ? 1.012 13.681 16.130 1.00 62.25 96 VAL A N 1
ATOM 758 C CA . VAL A 1 96 ? 1.776 12.436 15.932 1.00 62.25 96 VAL A CA 1
ATOM 759 C C . VAL A 1 96 ? 0.890 11.311 15.390 1.00 62.25 96 VAL A C 1
ATOM 761 O O . VAL A 1 96 ? 1.338 10.544 14.542 1.00 62.25 96 VAL A O 1
ATOM 764 N N . ASP A 1 97 ? -0.389 11.293 15.774 1.00 57.00 97 ASP A N 1
ATOM 765 C CA . ASP A 1 97 ? -1.393 10.352 15.256 1.00 57.00 97 ASP A CA 1
ATOM 766 C C . ASP A 1 97 ? -1.988 10.773 13.894 1.00 57.00 97 ASP A C 1
ATOM 768 O O . ASP A 1 97 ? -2.878 10.106 13.364 1.00 57.00 97 ASP A O 1
ATOM 772 N N . ARG A 1 98 ? -1.542 11.895 13.306 1.00 61.28 98 ARG A N 1
ATOM 773 C CA . ARG A 1 98 ? -2.003 12.369 11.991 1.00 61.28 98 ARG A CA 1
ATOM 774 C C . ARG A 1 98 ? -1.075 11.931 10.855 1.00 61.28 98 ARG A C 1
ATOM 776 O O . ARG A 1 98 ? 0.101 11.619 11.026 1.00 61.28 98 ARG A O 1
ATOM 783 N N . TYR A 1 99 ? -1.643 11.998 9.651 1.00 64.50 99 TYR A N 1
ATOM 784 C CA . TYR A 1 99 ? -1.052 11.678 8.349 1.00 64.50 99 TYR A CA 1
ATOM 785 C C . TYR A 1 99 ? 0.429 12.072 8.114 1.00 64.50 99 TYR A C 1
ATOM 787 O O . TYR A 1 99 ? 1.124 11.262 7.496 1.00 64.50 99 TYR A O 1
ATOM 795 N N . PRO A 1 100 ? 0.973 13.206 8.606 1.00 70.19 100 PRO A N 1
ATOM 796 C CA . PRO A 1 100 ? 2.346 13.618 8.288 1.00 70.19 100 PRO A CA 1
ATOM 797 C C . PRO A 1 100 ? 3.435 12.594 8.644 1.00 70.19 100 PRO A C 1
ATOM 799 O O . PRO A 1 100 ? 4.318 12.314 7.834 1.00 70.19 100 PRO A O 1
ATOM 802 N N . MET A 1 101 ? 3.331 11.955 9.814 1.00 80.25 101 MET A N 1
ATOM 803 C CA . MET A 1 101 ? 4.285 10.926 10.251 1.00 80.25 101 MET A CA 1
ATOM 804 C C . MET A 1 101 ? 4.231 9.678 9.364 1.00 80.25 101 MET A C 1
ATOM 806 O O . MET A 1 101 ? 5.257 9.067 9.061 1.00 80.25 101 MET A O 1
ATOM 810 N N . THR A 1 102 ? 3.033 9.318 8.891 1.00 84.75 102 THR A N 1
ATOM 811 C CA . THR A 1 102 ? 2.858 8.178 7.982 1.00 84.75 102 THR A CA 1
ATOM 812 C C . THR A 1 102 ? 3.515 8.425 6.627 1.00 84.75 102 THR A C 1
ATOM 814 O O . THR A 1 102 ? 4.048 7.485 6.038 1.00 84.75 102 THR A O 1
ATOM 817 N N . TYR A 1 103 ? 3.550 9.678 6.160 1.00 89.88 103 TYR A N 1
ATOM 818 C CA . TYR A 1 103 ? 4.230 10.042 4.920 1.00 89.88 103 TYR A CA 1
ATOM 819 C C . TYR A 1 103 ? 5.736 9.867 5.044 1.00 89.88 103 TYR A C 1
ATOM 821 O O . TYR A 1 103 ? 6.308 9.149 4.230 1.00 89.88 103 TYR A O 1
ATOM 829 N N . ILE A 1 104 ? 6.354 10.418 6.096 1.00 90.56 104 ILE A N 1
ATOM 830 C CA . ILE A 1 104 ? 7.800 10.281 6.333 1.00 90.56 104 ILE A CA 1
ATOM 831 C C . ILE A 1 104 ? 8.189 8.799 6.412 1.00 90.56 104 ILE A C 1
ATOM 833 O O . ILE A 1 104 ? 9.128 8.361 5.744 1.00 90.56 104 ILE A O 1
ATOM 837 N N . LEU A 1 105 ? 7.427 8.004 7.173 1.00 91.25 105 LEU A N 1
ATOM 838 C CA . LEU A 1 105 ? 7.673 6.569 7.343 1.00 91.25 105 LEU A CA 1
ATOM 839 C C . LEU A 1 105 ? 7.443 5.746 6.068 1.00 91.25 105 LEU A C 1
ATOM 841 O O . LEU A 1 105 ? 8.028 4.671 5.937 1.00 91.25 105 LEU A O 1
ATOM 845 N N . ASN A 1 106 ? 6.596 6.204 5.143 1.00 91.56 106 ASN A N 1
ATOM 846 C CA . ASN A 1 106 ? 6.444 5.576 3.830 1.00 91.56 106 ASN A CA 1
ATOM 847 C C . ASN A 1 106 ? 7.602 5.961 2.910 1.00 91.56 106 ASN A C 1
ATOM 849 O O . ASN A 1 106 ? 8.242 5.068 2.357 1.00 91.56 106 ASN A O 1
ATOM 853 N N . HIS A 1 107 ? 7.912 7.254 2.805 1.00 93.38 107 HIS A N 1
ATOM 854 C CA . HIS A 1 107 ? 9.127 7.783 2.194 1.00 93.38 107 HIS A CA 1
ATOM 855 C C . HIS A 1 107 ? 9.257 9.298 2.467 1.00 93.38 107 HIS A C 1
ATOM 857 O O . HIS A 1 107 ? 8.274 10.021 2.282 1.00 93.38 107 HIS A O 1
ATOM 863 N N . PRO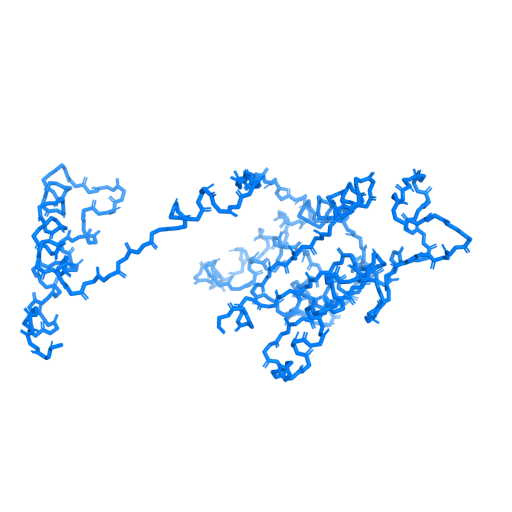 A 1 108 ? 10.455 9.827 2.793 1.00 91.88 108 PRO A N 1
ATOM 864 C CA . PRO A 1 108 ? 10.713 11.267 2.951 1.00 91.88 108 PRO A CA 1
ATOM 865 C C . PRO A 1 108 ? 10.096 12.174 1.874 1.00 91.88 108 PRO A C 1
ATOM 867 O O . PRO A 1 108 ? 9.455 13.179 2.174 1.00 91.88 108 PRO A O 1
ATOM 870 N N . ALA A 1 109 ? 10.224 11.784 0.606 1.00 90.62 109 ALA A N 1
ATOM 871 C CA . ALA A 1 109 ? 9.704 12.553 -0.524 1.00 90.62 109 ALA A CA 1
ATOM 872 C C . ALA A 1 109 ? 8.169 12.686 -0.547 1.00 90.62 109 ALA A C 1
ATOM 874 O O . ALA A 1 109 ? 7.652 13.666 -1.077 1.00 90.62 109 ALA A O 1
ATOM 875 N N . ILE A 1 110 ? 7.434 11.736 0.047 1.00 91.00 110 ILE A N 1
ATOM 876 C CA . ILE A 1 110 ? 5.966 11.801 0.137 1.00 91.00 110 ILE A CA 1
ATOM 877 C C . ILE A 1 110 ? 5.558 12.947 1.062 1.00 91.00 110 ILE A C 1
ATOM 879 O O . ILE A 1 110 ? 4.616 13.670 0.754 1.00 91.00 110 ILE A O 1
ATOM 883 N N . TYR A 1 111 ? 6.283 13.138 2.169 1.00 89.31 111 TYR A N 1
ATOM 884 C CA . TYR A 1 111 ? 6.029 14.241 3.094 1.00 89.31 111 TYR A CA 1
ATOM 885 C C . TYR A 1 111 ? 6.226 15.593 2.405 1.00 89.31 111 TYR A C 1
ATOM 887 O O . TYR A 1 111 ? 5.339 16.438 2.465 1.00 89.31 111 TYR A O 1
ATOM 895 N N . HIS A 1 112 ? 7.336 15.770 1.682 1.00 86.50 112 HIS A N 1
ATOM 896 C CA . HIS A 1 112 ? 7.567 16.995 0.916 1.00 86.50 112 HIS A CA 1
ATOM 897 C C . HIS A 1 112 ? 6.494 17.205 -0.156 1.00 86.50 112 HIS A C 1
ATOM 899 O O . HIS A 1 112 ? 5.918 18.279 -0.227 1.00 86.50 112 HIS A O 1
ATOM 905 N N . ALA A 1 113 ? 6.136 16.179 -0.930 1.00 85.69 113 ALA A N 1
ATOM 906 C CA . ALA A 1 113 ? 5.090 16.314 -1.944 1.00 85.69 113 AL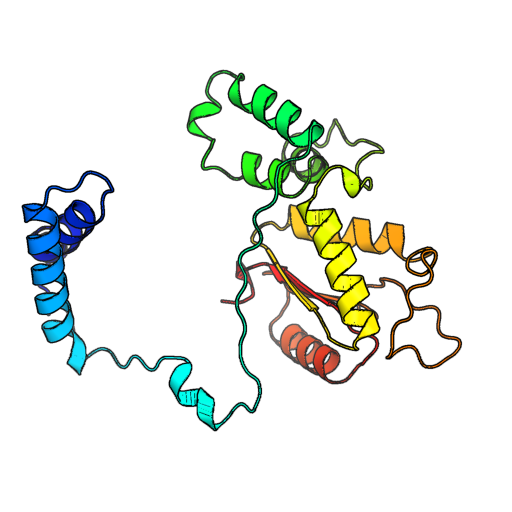A A CA 1
ATOM 907 C C . ALA A 1 113 ? 3.714 16.699 -1.367 1.00 85.69 113 ALA A C 1
ATOM 909 O O . ALA A 1 113 ? 2.945 17.381 -2.041 1.00 85.69 113 ALA A O 1
ATOM 910 N N . ALA A 1 114 ? 3.393 16.242 -0.154 1.00 85.94 114 ALA A N 1
ATOM 911 C CA . ALA A 1 114 ? 2.102 16.489 0.479 1.00 85.94 114 ALA A CA 1
ATOM 912 C C . ALA A 1 114 ? 2.041 17.822 1.243 1.00 85.94 114 ALA A C 1
ATOM 914 O O . ALA A 1 114 ? 1.050 18.539 1.134 1.00 85.94 114 ALA A O 1
ATOM 915 N N . GLU A 1 115 ? 3.080 18.150 2.013 1.00 82.88 115 GLU A N 1
ATOM 916 C CA . GLU A 1 115 ? 3.053 19.256 2.984 1.00 82.88 115 GLU A CA 1
ATOM 917 C C . GLU A 1 115 ? 3.956 20.429 2.588 1.00 82.88 115 GLU A C 1
ATOM 919 O O . GLU A 1 115 ? 3.702 21.560 2.995 1.00 82.88 115 GLU A O 1
ATOM 924 N N . HIS A 1 116 ? 5.001 20.172 1.796 1.00 81.06 116 HIS A N 1
ATOM 925 C CA . HIS A 1 116 ? 6.007 21.170 1.431 1.00 81.06 116 HIS A CA 1
ATOM 926 C C . HIS A 1 116 ? 6.486 21.033 -0.025 1.00 81.06 116 HIS A C 1
ATOM 928 O O . HIS A 1 116 ? 7.665 20.734 -0.275 1.00 81.06 116 HIS A O 1
ATOM 934 N N . PRO A 1 117 ? 5.583 21.192 -1.009 1.00 79.38 117 PRO A N 1
ATOM 935 C CA . PRO A 1 117 ? 5.894 20.968 -2.420 1.00 79.38 117 PRO A CA 1
ATOM 936 C C . PRO A 1 117 ? 6.993 21.904 -2.952 1.00 79.38 117 PRO A C 1
ATOM 938 O O . PRO A 1 117 ? 7.629 21.597 -3.958 1.00 79.38 117 PRO A O 1
ATOM 941 N N . GLU A 1 118 ? 7.254 23.023 -2.275 1.00 79.69 118 GLU A N 1
ATOM 942 C CA . GLU A 1 118 ? 8.355 23.944 -2.556 1.00 79.69 118 GLU A CA 1
ATOM 943 C C . GLU A 1 118 ? 9.749 23.325 -2.369 1.00 79.69 118 GLU A C 1
ATOM 945 O O . GLU A 1 118 ? 10.702 23.784 -2.996 1.00 79.69 118 GLU A O 1
ATOM 950 N N . PHE A 1 119 ? 9.873 22.271 -1.555 1.00 68.94 119 PHE A N 1
ATOM 951 C CA . PHE A 1 119 ? 11.128 21.548 -1.318 1.00 68.94 119 PHE A CA 1
ATOM 952 C C . PHE A 1 119 ? 11.251 20.287 -2.182 1.00 68.94 119 PHE A C 1
ATOM 954 O O . PHE A 1 119 ? 11.860 19.305 -1.760 1.00 68.94 119 PHE A O 1
ATOM 961 N N . TYR A 1 120 ? 10.667 20.288 -3.384 1.00 63.69 120 TYR A N 1
ATOM 962 C CA . TYR A 1 120 ? 10.835 19.195 -4.342 1.00 63.69 120 TYR A CA 1
ATOM 963 C C . TYR A 1 120 ? 12.332 18.928 -4.600 1.00 63.69 120 TYR A C 1
ATOM 965 O O . TYR A 1 120 ? 13.031 19.761 -5.178 1.00 63.69 120 TYR A O 1
ATOM 973 N N . ASP A 1 121 ? 12.825 17.775 -4.142 1.00 62.91 121 ASP A N 1
ATOM 974 C CA . ASP A 1 121 ? 14.246 17.403 -4.151 1.00 62.91 121 ASP A CA 1
ATOM 975 C C . ASP A 1 121 ? 14.527 16.328 -5.218 1.00 62.91 121 ASP A C 1
ATOM 977 O O . ASP A 1 121 ? 13.715 15.436 -5.453 1.00 62.91 121 ASP A O 1
ATOM 981 N N . GLN A 1 122 ? 15.715 16.361 -5.826 1.00 62.06 122 GLN A N 1
ATOM 982 C CA . GLN A 1 122 ? 16.243 15.316 -6.716 1.00 62.06 122 GLN A CA 1
ATOM 983 C C . GLN A 1 122 ? 16.285 13.933 -6.043 1.00 62.06 122 GLN A C 1
ATOM 985 O O . GLN A 1 122 ? 16.245 12.909 -6.722 1.00 62.06 122 GLN A O 1
ATOM 990 N N . GLN A 1 123 ? 16.305 13.891 -4.708 1.00 68.69 123 GLN A N 1
ATOM 991 C CA . GLN A 1 123 ? 16.205 12.663 -3.916 1.00 68.69 123 GLN A CA 1
ATOM 992 C C . GLN A 1 123 ? 14.812 12.016 -3.935 1.00 68.69 123 GLN A C 1
ATOM 994 O O . GLN A 1 123 ? 14.623 10.967 -3.318 1.00 68.69 123 GLN A O 1
ATOM 999 N N . TYR A 1 124 ? 13.843 12.600 -4.649 1.00 75.31 124 TYR A N 1
ATOM 1000 C CA . TYR A 1 124 ? 12.491 12.063 -4.781 1.00 75.31 124 TYR A CA 1
ATOM 1001 C C . TYR A 1 124 ? 12.484 10.581 -5.174 1.00 75.31 124 TYR A C 1
ATOM 1003 O O . TYR A 1 124 ? 11.713 9.812 -4.617 1.00 75.31 124 TYR A O 1
ATOM 1011 N N . TYR A 1 125 ? 13.386 10.159 -6.059 1.00 80.56 125 TYR A N 1
ATOM 1012 C CA . TYR A 1 125 ? 13.457 8.779 -6.553 1.00 80.56 125 TYR A CA 1
ATOM 1013 C C . TYR A 1 125 ? 14.484 7.904 -5.827 1.00 80.56 125 TYR A C 1
ATOM 1015 O O . TYR A 1 125 ? 14.678 6.749 -6.203 1.00 80.56 125 TYR A O 1
ATOM 1023 N N . ASN A 1 126 ? 15.158 8.425 -4.798 1.00 89.56 126 ASN A N 1
ATOM 1024 C CA . ASN A 1 126 ? 16.121 7.641 -4.036 1.00 89.56 126 ASN A CA 1
ATOM 1025 C C . ASN A 1 126 ? 15.397 6.697 -3.067 1.00 89.56 126 ASN A C 1
ATOM 1027 O O . ASN A 1 126 ? 15.174 7.019 -1.902 1.00 89.56 126 ASN A O 1
ATOM 1031 N N . VAL A 1 127 ? 15.061 5.511 -3.566 1.00 91.69 127 VAL A N 1
ATOM 1032 C CA . VAL A 1 127 ? 14.310 4.473 -2.845 1.00 91.69 127 VAL A CA 1
ATOM 1033 C C . VAL A 1 127 ? 14.999 3.996 -1.564 1.00 91.69 127 VAL A C 1
ATOM 1035 O O . VAL A 1 127 ? 14.321 3.505 -0.662 1.00 91.69 127 VAL A O 1
ATOM 1038 N N . GLU A 1 128 ? 16.318 4.183 -1.438 1.00 91.19 128 GLU A N 1
ATOM 1039 C CA . GLU A 1 128 ? 17.079 3.792 -0.244 1.00 91.19 128 GLU A CA 1
ATOM 1040 C C . GLU A 1 128 ? 16.810 4.691 0.966 1.00 91.19 128 GLU A C 1
ATOM 1042 O O . GLU A 1 128 ? 17.131 4.336 2.099 1.00 91.19 128 GLU A O 1
ATOM 1047 N N . LEU A 1 129 ? 16.144 5.831 0.767 1.00 93.50 129 LEU A N 1
ATOM 1048 C CA . LEU A 1 129 ? 15.707 6.682 1.869 1.00 93.50 129 LEU A CA 1
ATOM 1049 C C . LEU A 1 129 ? 14.524 6.089 2.648 1.00 93.50 129 LEU A C 1
ATOM 1051 O O . LEU A 1 129 ? 14.170 6.620 3.703 1.00 93.50 129 LEU A O 1
ATOM 1055 N N . SER A 1 130 ? 13.926 4.988 2.178 1.00 95.19 130 SER A N 1
ATOM 1056 C CA . SER A 1 130 ? 12.887 4.258 2.903 1.00 95.19 130 SER A CA 1
ATOM 1057 C C . SER A 1 130 ? 13.018 2.750 2.754 1.00 95.19 130 SER A C 1
ATOM 1059 O O . SER A 1 130 ? 12.774 2.180 1.690 1.00 95.19 130 SER A O 1
ATOM 1061 N N . ASN A 1 131 ? 13.224 2.077 3.886 1.00 95.81 131 ASN A N 1
ATOM 1062 C CA . ASN A 1 131 ? 13.235 0.616 3.945 1.00 95.81 131 ASN A CA 1
ATOM 1063 C C . ASN A 1 131 ? 11.898 -0.013 3.512 1.00 95.81 131 ASN A C 1
ATOM 1065 O O . ASN A 1 131 ? 11.890 -1.141 3.028 1.00 95.81 131 ASN A O 1
ATOM 1069 N N . LYS A 1 132 ? 10.768 0.705 3.638 1.00 95.31 132 LYS A N 1
ATOM 1070 C CA . LYS A 1 132 ? 9.469 0.242 3.113 1.00 95.31 132 LYS A CA 1
ATOM 1071 C C . LYS A 1 132 ? 9.433 0.232 1.588 1.00 95.31 132 LYS A C 1
ATOM 1073 O O . LYS A 1 132 ? 8.841 -0.667 1.004 1.00 95.31 132 LYS A O 1
ATOM 1078 N N . THR A 1 133 ? 10.038 1.234 0.954 1.00 94.94 133 THR A N 1
ATOM 1079 C CA . THR A 1 133 ? 10.083 1.299 -0.511 1.00 94.94 133 THR A CA 1
ATOM 1080 C C . THR A 1 133 ? 11.083 0.286 -1.052 1.00 94.94 133 THR A C 1
ATOM 1082 O O . THR A 1 133 ? 10.752 -0.447 -1.979 1.00 94.94 133 THR A O 1
ATOM 1085 N N . ALA A 1 134 ? 12.258 0.175 -0.426 1.00 94.75 134 ALA A N 1
ATOM 1086 C CA . ALA A 1 134 ? 13.266 -0.815 -0.794 1.00 94.75 134 ALA A CA 1
ATOM 1087 C C . ALA A 1 134 ? 12.702 -2.247 -0.765 1.00 94.75 134 ALA A C 1
ATOM 1089 O O . ALA A 1 134 ? 12.712 -2.929 -1.788 1.00 94.75 134 ALA A O 1
ATOM 1090 N N . ILE A 1 135 ? 12.096 -2.668 0.357 1.00 96.00 135 ILE A N 1
ATOM 1091 C CA . ILE A 1 135 ? 11.531 -4.022 0.458 1.00 96.00 135 ILE A CA 1
ATOM 1092 C C . ILE A 1 135 ? 10.361 -4.245 -0.506 1.00 96.00 135 ILE A C 1
ATOM 1094 O O . ILE A 1 135 ? 10.188 -5.351 -1.006 1.00 96.00 135 ILE A O 1
ATOM 1098 N N . PHE A 1 136 ? 9.559 -3.214 -0.793 1.00 96.62 136 PHE A N 1
ATOM 1099 C CA . PHE A 1 136 ? 8.498 -3.314 -1.792 1.00 96.62 136 PHE A CA 1
ATOM 1100 C C . PHE A 1 136 ? 9.068 -3.652 -3.175 1.00 96.62 136 PHE A C 1
ATOM 1102 O O . PHE A 1 136 ? 8.554 -4.554 -3.832 1.00 96.62 136 PHE A O 1
ATOM 1109 N N . LEU A 1 137 ? 10.135 -2.971 -3.601 1.00 95.69 137 LEU A N 1
ATOM 1110 C CA . LEU A 1 137 ? 10.769 -3.243 -4.890 1.00 95.69 137 LEU A CA 1
ATOM 1111 C C . LEU A 1 137 ? 11.424 -4.626 -4.924 1.00 95.69 137 LEU A C 1
ATOM 1113 O O . LEU A 1 137 ? 11.314 -5.317 -5.933 1.00 95.69 137 LEU A O 1
ATOM 1117 N N . ASP A 1 138 ? 12.036 -5.064 -3.825 1.00 95.56 138 ASP A N 1
ATOM 1118 C CA . ASP A 1 138 ? 12.614 -6.408 -3.733 1.00 95.56 138 ASP A CA 1
ATOM 1119 C C . ASP A 1 138 ? 11.546 -7.506 -3.789 1.00 95.56 138 ASP A C 1
ATOM 1121 O O . ASP A 1 138 ? 11.714 -8.497 -4.501 1.00 95.56 138 ASP A O 1
ATOM 1125 N N . LEU A 1 139 ? 10.414 -7.315 -3.102 1.00 97.00 139 LEU A N 1
ATOM 1126 C CA . LEU A 1 139 ? 9.262 -8.215 -3.195 1.00 97.00 139 LEU A CA 1
ATOM 1127 C C . LEU A 1 139 ? 8.701 -8.252 -4.614 1.00 97.00 139 LEU A C 1
ATOM 1129 O O . LEU A 1 139 ? 8.375 -9.324 -5.110 1.00 97.00 139 LEU A O 1
ATOM 1133 N N . LEU A 1 140 ? 8.621 -7.102 -5.281 1.00 96.31 140 LEU A N 1
ATOM 1134 C CA . LEU A 1 140 ? 8.131 -7.009 -6.650 1.00 96.31 140 LEU A CA 1
ATOM 1135 C C . LEU A 1 140 ? 9.021 -7.798 -7.620 1.00 96.31 140 LEU A C 1
ATOM 1137 O O . LEU A 1 140 ? 8.507 -8.611 -8.387 1.00 96.31 140 LEU A O 1
ATOM 1141 N N . ARG A 1 141 ? 10.348 -7.641 -7.515 1.00 94.88 141 ARG A N 1
ATOM 1142 C CA . ARG A 1 141 ? 11.327 -8.442 -8.270 1.00 94.88 141 ARG A CA 1
ATOM 1143 C C . ARG A 1 141 ? 11.179 -9.929 -7.970 1.00 94.88 141 ARG A C 1
ATOM 1145 O O . ARG A 1 141 ? 11.176 -10.740 -8.888 1.00 94.88 141 ARG A O 1
ATOM 1152 N N . TYR A 1 142 ? 11.045 -10.297 -6.696 1.00 95.56 142 TYR A N 1
ATOM 1153 C CA . TYR A 1 142 ? 10.885 -11.695 -6.299 1.00 95.56 142 TYR A CA 1
ATOM 1154 C C . TYR A 1 142 ? 9.589 -12.307 -6.848 1.00 95.56 142 TYR A C 1
ATOM 1156 O O . TYR A 1 142 ? 9.609 -13.414 -7.375 1.00 95.56 142 TYR A O 1
ATOM 1164 N N . CYS A 1 143 ? 8.471 -11.579 -6.805 1.00 95.19 143 CYS A N 1
ATOM 1165 C CA . CYS A 1 143 ? 7.224 -12.013 -7.433 1.00 95.19 143 CYS A CA 1
ATOM 1166 C C . CYS A 1 143 ? 7.423 -12.278 -8.933 1.00 95.19 143 CYS A C 1
ATOM 1168 O O . CYS A 1 143 ? 6.982 -13.304 -9.440 1.00 95.19 143 CYS A O 1
ATOM 1170 N N . GLU A 1 144 ? 8.172 -11.430 -9.641 1.00 92.25 144 GLU A N 1
ATOM 1171 C CA . GLU A 1 144 ? 8.488 -11.667 -11.053 1.00 92.25 144 GLU A CA 1
ATOM 1172 C C . GLU A 1 144 ? 9.336 -12.923 -11.297 1.00 92.25 144 GLU A C 1
ATOM 1174 O O . GLU A 1 144 ? 9.111 -13.621 -12.292 1.00 92.25 144 GLU A O 1
ATOM 1179 N N . THR A 1 145 ? 10.296 -13.229 -10.417 1.00 92.62 145 THR A N 1
ATOM 1180 C CA . THR A 1 145 ? 11.147 -14.424 -10.558 1.00 92.62 145 THR A CA 1
ATOM 1181 C C . THR A 1 145 ? 10.409 -15.724 -10.268 1.00 92.62 145 THR A C 1
ATOM 1183 O O . THR A 1 145 ? 10.862 -16.775 -10.716 1.00 92.62 145 THR A O 1
ATOM 1186 N N . VAL A 1 146 ? 9.278 -15.680 -9.561 1.00 93.19 146 VAL A N 1
ATOM 1187 C CA . VAL A 1 146 ? 8.413 -16.854 -9.345 1.00 93.19 146 VAL A CA 1
ATOM 1188 C C . VAL A 1 146 ? 7.181 -16.868 -10.259 1.00 93.19 146 VAL A C 1
ATOM 1190 O O . VAL A 1 146 ? 6.576 -17.920 -10.448 1.00 93.19 146 VAL A O 1
ATOM 1193 N N . GLY A 1 147 ? 6.854 -15.737 -10.892 1.00 91.50 147 GLY A N 1
ATOM 1194 C CA . GLY A 1 147 ? 5.684 -15.573 -11.761 1.00 91.50 147 GLY A CA 1
ATOM 1195 C C . GLY A 1 147 ? 4.410 -15.120 -11.038 1.00 91.50 147 GLY A C 1
ATOM 1196 O O . GLY A 1 147 ? 3.336 -15.139 -11.639 1.00 91.50 147 GLY A O 1
ATOM 1197 N N . ASP A 1 148 ? 4.528 -14.694 -9.782 1.00 93.94 148 ASP A N 1
ATOM 1198 C CA . ASP A 1 148 ? 3.420 -14.184 -8.981 1.00 93.94 148 ASP A CA 1
ATOM 1199 C C . ASP A 1 148 ? 3.086 -12.736 -9.348 1.00 93.94 148 ASP A C 1
ATOM 1201 O O . ASP A 1 148 ? 3.938 -11.946 -9.764 1.00 93.94 148 ASP A O 1
ATOM 1205 N N . LYS A 1 149 ? 1.821 -12.368 -9.140 1.00 95.38 149 LYS A N 1
ATOM 1206 C CA . LYS A 1 149 ? 1.357 -10.984 -9.261 1.00 95.38 149 LYS A CA 1
ATOM 1207 C C . LYS A 1 149 ? 1.185 -10.369 -7.879 1.00 95.38 149 LYS A C 1
ATOM 1209 O O . LYS A 1 149 ? 0.790 -11.050 -6.935 1.00 95.38 149 LYS A O 1
ATOM 1214 N N . LEU A 1 150 ? 1.445 -9.069 -7.767 1.00 96.94 150 LEU A N 1
ATOM 1215 C CA . LEU A 1 150 ? 1.440 -8.349 -6.497 1.00 96.94 150 LEU A CA 1
ATOM 1216 C C . LEU A 1 150 ? 0.265 -7.366 -6.417 1.00 96.94 150 LEU A C 1
ATOM 1218 O O . LEU A 1 150 ? -0.009 -6.614 -7.354 1.00 96.94 150 LEU A O 1
ATOM 1222 N N . LEU A 1 151 ? -0.414 -7.342 -5.270 1.00 96.50 151 LEU A N 1
ATOM 1223 C CA . LEU A 1 151 ? -1.414 -6.328 -4.930 1.00 96.50 151 LEU A CA 1
ATOM 1224 C C . LEU A 1 151 ? -0.855 -5.442 -3.812 1.00 96.50 151 LEU A C 1
ATOM 1226 O O . LEU A 1 151 ? -0.497 -5.939 -2.745 1.00 96.50 151 LEU A O 1
ATOM 1230 N N . LEU A 1 152 ? -0.789 -4.133 -4.043 1.00 95.94 152 LEU A N 1
ATOM 1231 C CA . LEU A 1 152 ? -0.371 -3.147 -3.050 1.00 95.94 152 LEU A CA 1
ATOM 1232 C C . LEU A 1 152 ? -1.575 -2.329 -2.601 1.00 95.94 152 LEU A C 1
ATOM 1234 O O . LEU A 1 152 ? -2.248 -1.706 -3.418 1.00 95.94 152 LEU A O 1
ATOM 1238 N N . PHE A 1 153 ? -1.798 -2.265 -1.291 1.00 93.94 153 PHE A N 1
ATOM 1239 C CA . PHE A 1 153 ? -2.851 -1.456 -0.683 1.00 93.94 153 PHE A CA 1
ATOM 1240 C C . PHE A 1 153 ? -2.238 -0.317 0.130 1.00 93.94 153 PHE A C 1
ATOM 1242 O O . PHE A 1 153 ? -1.322 -0.528 0.923 1.00 93.94 153 PHE A O 1
ATOM 1249 N N . THR A 1 154 ? -2.758 0.897 -0.038 1.00 91.12 154 THR A N 1
ATOM 1250 C CA . THR A 1 154 ? -2.343 2.063 0.752 1.00 91.12 154 THR A CA 1
ATOM 1251 C C . THR A 1 154 ? -3.505 3.021 0.990 1.00 91.12 154 THR A C 1
ATOM 1253 O O . THR A 1 154 ? -4.370 3.203 0.141 1.00 91.12 154 THR A O 1
ATOM 1256 N N . PHE A 1 155 ? -3.517 3.686 2.145 1.00 86.56 155 PHE A N 1
ATOM 1257 C CA . PHE A 1 155 ? -4.511 4.719 2.463 1.00 86.56 155 PHE A CA 1
ATOM 1258 C C . PHE A 1 155 ? -4.142 6.104 1.905 1.00 86.56 155 PHE A C 1
ATOM 1260 O O . PHE A 1 155 ? -4.935 7.035 2.011 1.00 86.56 155 PHE A O 1
ATOM 1267 N N . SER A 1 156 ? -2.949 6.268 1.322 1.00 87.75 156 SER A N 1
ATOM 1268 C CA . SER A 1 156 ? -2.423 7.568 0.890 1.00 87.75 156 SER A CA 1
ATOM 1269 C C . SER A 1 156 ? -2.323 7.662 -0.631 1.00 87.75 156 SER A C 1
ATOM 1271 O O . SER A 1 156 ? -1.540 6.944 -1.254 1.00 87.75 156 SER A O 1
ATOM 1273 N N . LEU A 1 157 ? -3.063 8.608 -1.223 1.00 89.69 157 LEU A N 1
ATOM 1274 C CA . LEU A 1 157 ? -2.950 8.926 -2.652 1.00 89.69 157 LEU A CA 1
ATOM 1275 C C . LEU A 1 157 ? -1.553 9.455 -3.003 1.00 89.69 157 LEU A C 1
ATOM 1277 O O . LEU A 1 157 ? -1.004 9.050 -4.018 1.00 89.69 157 LEU A O 1
ATOM 1281 N N . HIS A 1 158 ? -0.931 10.250 -2.126 1.00 89.44 158 HIS A N 1
ATOM 1282 C CA . HIS A 1 158 ? 0.451 10.702 -2.318 1.00 89.44 158 HIS A CA 1
ATOM 1283 C C . HIS A 1 158 ? 1.447 9.536 -2.342 1.00 89.44 158 HIS A C 1
ATOM 1285 O O . HIS A 1 158 ? 2.431 9.580 -3.074 1.00 89.44 158 HIS A O 1
ATOM 1291 N N . THR A 1 159 ? 1.192 8.470 -1.570 1.00 92.25 159 THR A N 1
ATOM 1292 C CA . THR A 1 159 ? 2.006 7.246 -1.643 1.00 92.25 159 THR A CA 1
ATOM 1293 C C . THR A 1 159 ? 1.788 6.522 -2.971 1.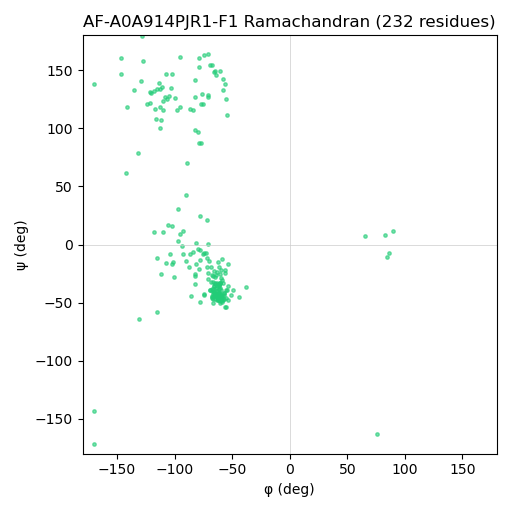00 92.25 159 THR A C 1
ATOM 1295 O O . THR A 1 159 ? 2.755 6.041 -3.547 1.00 92.25 159 THR A O 1
ATOM 1298 N N . LEU A 1 160 ? 0.554 6.466 -3.489 1.00 93.88 160 LEU A N 1
ATOM 1299 C CA . LEU A 1 160 ? 0.296 5.901 -4.820 1.00 93.88 160 LEU A CA 1
ATOM 1300 C C . LEU A 1 160 ? 1.028 6.679 -5.915 1.00 93.88 160 LEU A C 1
ATOM 1302 O O . LEU A 1 160 ? 1.708 6.063 -6.729 1.00 93.88 160 LEU A O 1
ATOM 1306 N N . ASP A 1 161 ? 0.929 8.011 -5.902 1.00 92.81 161 ASP A N 1
ATOM 1307 C CA . ASP A 1 161 ? 1.608 8.881 -6.868 1.00 92.81 161 ASP A CA 1
ATOM 1308 C C . ASP A 1 161 ? 3.131 8.676 -6.807 1.00 92.81 161 ASP A C 1
ATOM 1310 O O . ASP A 1 161 ? 3.784 8.504 -7.835 1.00 92.81 161 ASP A O 1
ATOM 1314 N N . TYR A 1 162 ? 3.692 8.615 -5.594 1.00 93.69 162 TYR A N 1
ATOM 1315 C CA . TYR A 1 162 ? 5.106 8.319 -5.370 1.00 93.69 162 TYR A CA 1
ATOM 1316 C C . TYR A 1 162 ? 5.521 6.960 -5.947 1.00 93.69 162 TYR A C 1
ATOM 1318 O O . TYR A 1 162 ? 6.516 6.886 -6.664 1.00 93.69 162 TYR A O 1
ATOM 1326 N N . ILE A 1 163 ? 4.759 5.894 -5.680 1.00 95.38 163 ILE A N 1
ATOM 1327 C CA . ILE A 1 163 ? 5.067 4.558 -6.204 1.00 95.38 163 ILE A CA 1
ATOM 1328 C C . ILE A 1 163 ? 4.987 4.544 -7.733 1.00 95.38 163 ILE A C 1
ATOM 1330 O O . ILE A 1 163 ? 5.899 4.025 -8.366 1.00 95.38 163 ILE A O 1
ATOM 1334 N N . GLU A 1 164 ? 3.962 5.146 -8.347 1.00 94.94 164 GLU A N 1
ATOM 1335 C CA . GLU A 1 164 ? 3.885 5.251 -9.812 1.00 94.94 164 GLU A CA 1
ATOM 1336 C C . GLU A 1 164 ? 5.120 5.961 -10.386 1.00 94.94 164 GLU A C 1
ATOM 1338 O O . GLU A 1 164 ? 5.712 5.476 -11.349 1.00 94.94 164 GLU A O 1
ATOM 1343 N N . ASN A 1 165 ? 5.555 7.053 -9.756 1.00 92.81 165 ASN A N 1
ATOM 1344 C CA . ASN A 1 165 ? 6.739 7.810 -10.158 1.00 92.81 165 ASN A CA 1
ATOM 1345 C C . ASN A 1 165 ? 8.039 6.997 -10.028 1.00 92.81 165 ASN A C 1
ATOM 1347 O O . ASN A 1 165 ? 8.852 7.004 -10.952 1.00 92.81 165 ASN A O 1
ATOM 1351 N N . VAL A 1 166 ? 8.225 6.266 -8.924 1.00 93.88 166 VAL A N 1
ATOM 1352 C CA . VAL A 1 166 ? 9.366 5.351 -8.743 1.00 93.88 166 VAL A CA 1
ATOM 1353 C C . VAL A 1 166 ? 9.358 4.269 -9.818 1.00 93.88 166 VAL A C 1
ATOM 1355 O O . VAL A 1 166 ? 10.375 4.018 -10.452 1.00 93.88 166 VAL A O 1
ATOM 1358 N N . LEU A 1 167 ? 8.209 3.652 -10.083 1.00 94.81 167 LEU A N 1
ATOM 1359 C CA . LEU A 1 167 ? 8.106 2.617 -11.107 1.00 94.81 167 LEU A CA 1
ATOM 1360 C C . LEU A 1 167 ? 8.487 3.154 -12.499 1.00 94.81 167 LEU A C 1
ATOM 1362 O O . LEU A 1 167 ? 9.254 2.502 -13.207 1.00 94.81 167 LEU A O 1
ATOM 1366 N N . GLN A 1 168 ? 8.012 4.351 -12.875 1.00 92.44 168 GLN A N 1
ATOM 1367 C CA . GLN A 1 168 ? 8.391 4.987 -14.144 1.00 92.44 168 GLN A CA 1
ATOM 1368 C C . GLN A 1 168 ? 9.902 5.230 -14.242 1.00 92.44 168 GLN A C 1
ATOM 1370 O O . GLN A 1 168 ? 10.502 4.881 -15.260 1.00 92.44 168 GLN A O 1
ATOM 1375 N N . GLU A 1 169 ? 10.517 5.776 -13.190 1.00 90.94 169 GLU A N 1
ATOM 1376 C CA . GLU A 1 169 ? 11.957 6.066 -13.153 1.00 90.94 169 GLU A CA 1
ATOM 1377 C C . GLU A 1 169 ? 12.789 4.793 -13.356 1.00 90.94 169 GLU A C 1
ATOM 1379 O O . GLU A 1 169 ? 13.701 4.742 -14.183 1.00 90.94 169 GLU A O 1
ATOM 1384 N N . PHE A 1 170 ? 12.408 3.714 -12.672 1.00 90.81 170 PHE A N 1
ATOM 1385 C CA . PHE A 1 170 ? 13.109 2.439 -12.758 1.00 90.81 170 PHE A CA 1
ATOM 1386 C C . PHE A 1 170 ? 12.748 1.621 -14.010 1.00 90.81 170 PHE A C 1
ATOM 1388 O O . PHE A 1 170 ? 13.314 0.555 -14.248 1.00 90.81 170 PHE A O 1
ATOM 1395 N N . SER A 1 171 ? 11.804 2.071 -14.844 1.00 91.88 171 SER A N 1
ATOM 1396 C CA . SER A 1 171 ? 11.277 1.253 -15.943 1.00 91.88 171 SER A CA 1
ATOM 1397 C C . SER A 1 171 ? 12.340 0.863 -16.974 1.00 91.88 171 SER A C 1
ATOM 1399 O O . SER A 1 171 ? 12.222 -0.195 -17.589 1.00 91.88 171 SER A O 1
ATOM 1401 N N . SER A 1 172 ? 13.329 1.720 -17.232 1.00 90.75 172 SER A N 1
ATOM 1402 C CA . SER A 1 172 ? 14.340 1.483 -18.275 1.00 90.75 172 SER A CA 1
ATOM 1403 C C . SER A 1 172 ? 15.484 0.565 -17.836 1.00 90.75 172 SER A C 1
ATOM 1405 O O . SER A 1 172 ? 16.085 -0.109 -18.670 1.00 90.75 172 SER A O 1
ATOM 1407 N N . ASN A 1 173 ? 15.770 0.538 -16.536 1.00 90.75 173 ASN A N 1
ATOM 1408 C CA . ASN A 1 173 ? 16.896 -0.152 -15.910 1.00 90.75 173 ASN A CA 1
ATOM 1409 C C . ASN A 1 173 ? 16.439 -1.236 -14.925 1.00 90.75 173 ASN A C 1
ATOM 1411 O O . ASN A 1 173 ? 17.269 -1.767 -14.191 1.00 90.75 173 ASN A O 1
ATOM 1415 N N . TRP A 1 174 ? 15.145 -1.577 -14.917 1.00 92.12 174 TRP A N 1
ATOM 1416 C CA . TRP A 1 174 ? 14.543 -2.495 -13.951 1.00 92.12 174 TRP A CA 1
ATOM 1417 C C . TRP A 1 174 ? 15.314 -3.813 -13.830 1.00 92.12 174 TRP A C 1
ATOM 1419 O O . TRP A 1 174 ? 15.604 -4.244 -12.723 1.00 92.12 174 TRP A O 1
ATOM 1429 N N . PHE A 1 175 ? 15.725 -4.388 -14.964 1.00 90.75 175 PHE A N 1
ATOM 1430 C CA . PHE A 1 175 ? 16.436 -5.670 -15.047 1.00 90.75 175 PHE A CA 1
ATOM 1431 C C . PHE A 1 175 ? 17.974 -5.550 -15.046 1.00 90.75 175 PHE A C 1
ATOM 1433 O O . PHE A 1 175 ? 18.667 -6.516 -15.365 1.00 90.75 175 PHE A O 1
ATOM 1440 N N . ASN A 1 176 ? 18.545 -4.380 -14.734 1.00 90.50 176 ASN A N 1
ATOM 1441 C CA . ASN A 1 176 ? 20.004 -4.188 -14.762 1.00 90.50 176 ASN A CA 1
ATOM 1442 C C . ASN A 1 176 ? 20.746 -4.967 -13.664 1.00 90.50 176 ASN A C 1
ATOM 1444 O O . ASN A 1 176 ? 21.950 -5.186 -13.783 1.00 90.50 176 ASN A O 1
ATOM 1448 N N . ASP A 1 177 ? 20.046 -5.377 -12.609 1.00 88.75 177 ASP A N 1
ATOM 1449 C CA . ASP A 1 177 ? 20.560 -6.246 -11.543 1.00 88.75 177 ASP A CA 1
ATOM 1450 C C . ASP A 1 177 ? 20.624 -7.734 -11.954 1.00 88.75 177 ASP A C 1
ATOM 1452 O O . ASP A 1 177 ? 21.149 -8.560 -11.209 1.00 88.75 177 ASP A O 1
ATOM 1456 N N . GLY A 1 178 ? 20.125 -8.078 -13.147 1.00 87.44 178 GLY A N 1
ATOM 1457 C CA . GLY A 1 178 ? 20.153 -9.428 -13.699 1.00 87.44 178 GLY A CA 1
ATOM 1458 C C . GLY A 1 178 ? 19.028 -10.348 -13.223 1.00 87.44 178 GLY A C 1
ATOM 1459 O O . GLY A 1 178 ? 19.071 -11.537 -13.548 1.00 87.44 178 GLY A O 1
ATOM 1460 N N . HIS A 1 179 ? 18.023 -9.852 -12.488 1.00 90.44 179 HIS A N 1
ATOM 1461 C CA . HIS A 1 179 ? 16.847 -10.672 -12.191 1.00 90.44 179 HIS A CA 1
ATOM 1462 C C . HIS A 1 179 ? 16.068 -10.994 -13.480 1.00 90.44 179 HIS A C 1
ATOM 1464 O O . HIS A 1 179 ? 16.056 -10.220 -14.438 1.00 90.44 179 HIS A O 1
ATOM 1470 N N . VAL A 1 180 ? 15.421 -12.161 -13.521 1.00 87.31 180 VAL A N 1
ATOM 1471 C CA . VAL A 1 180 ? 14.698 -12.645 -14.705 1.00 87.31 180 VAL A CA 1
ATOM 1472 C C . VAL A 1 180 ? 13.241 -12.879 -14.343 1.00 87.31 180 VAL A C 1
ATOM 1474 O O . VAL A 1 180 ? 12.942 -13.691 -13.473 1.00 87.31 180 VAL A O 1
ATOM 1477 N N . ALA A 1 181 ? 12.335 -12.196 -15.039 1.00 86.88 181 ALA A N 1
ATOM 1478 C CA . ALA A 1 181 ? 10.905 -12.437 -14.905 1.00 86.88 181 ALA A CA 1
ATOM 1479 C C . ALA A 1 181 ? 10.511 -13.734 -15.632 1.00 86.88 181 ALA A C 1
ATOM 1481 O O . ALA A 1 181 ? 10.680 -13.832 -16.849 1.00 86.88 181 ALA A O 1
ATOM 1482 N N . VAL A 1 182 ? 9.943 -14.710 -14.915 1.00 86.50 182 VAL A N 1
ATOM 1483 C CA . VAL A 1 182 ? 9.582 -16.033 -15.474 1.00 86.50 182 VAL A CA 1
ATOM 1484 C C . VAL A 1 182 ? 8.586 -15.917 -16.621 1.00 86.50 182 VAL A C 1
ATOM 1486 O O . VAL A 1 182 ? 8.701 -16.612 -17.628 1.00 86.50 182 VAL A O 1
ATOM 1489 N N . ALA A 1 183 ? 7.627 -15.002 -16.498 1.00 81.88 183 ALA A N 1
ATOM 1490 C CA . ALA A 1 183 ? 6.622 -14.766 -17.525 1.00 81.88 183 ALA A CA 1
ATOM 1491 C C . ALA A 1 183 ? 7.159 -13.980 -18.744 1.00 81.88 183 ALA A C 1
ATOM 1493 O O . ALA A 1 183 ? 6.461 -13.868 -19.754 1.00 81.88 183 ALA A O 1
ATOM 1494 N N . ASN A 1 184 ? 8.393 -13.459 -18.693 1.00 79.69 184 ASN A N 1
ATOM 1495 C CA . ASN A 1 184 ? 9.016 -12.743 -19.805 1.00 79.69 184 ASN A CA 1
ATOM 1496 C C . ASN A 1 184 ? 9.783 -13.703 -20.732 1.00 79.69 184 ASN A C 1
ATOM 1498 O O . ASN A 1 184 ? 11.011 -13.706 -20.796 1.00 79.69 184 ASN A O 1
ATOM 1502 N N . THR A 1 185 ? 9.056 -14.541 -21.472 1.00 65.06 185 THR A N 1
ATOM 1503 C CA . THR A 1 185 ? 9.633 -15.588 -22.334 1.00 65.06 185 THR A CA 1
ATOM 1504 C C . THR A 1 185 ? 9.922 -15.115 -23.769 1.00 65.06 185 THR A C 1
ATOM 1506 O O . THR A 1 185 ? 9.613 -15.818 -24.733 1.00 65.06 185 THR A O 1
ATOM 1509 N N . GLY A 1 186 ? 10.481 -13.914 -23.958 1.00 65.81 186 GLY A N 1
ATOM 1510 C CA . GLY A 1 186 ? 10.761 -13.384 -25.298 1.00 65.81 186 GLY A CA 1
ATOM 1511 C C . GLY A 1 186 ? 11.606 -12.111 -25.328 1.00 65.81 186 GLY A C 1
ATOM 1512 O O . GLY A 1 186 ? 12.111 -11.649 -24.314 1.00 65.81 186 GLY A O 1
ATOM 1513 N N . ASN A 1 187 ? 11.733 -11.506 -26.513 1.00 61.88 187 ASN A N 1
ATOM 1514 C CA . ASN A 1 187 ? 12.511 -10.276 -26.738 1.00 61.88 187 ASN A CA 1
ATOM 1515 C C . ASN A 1 187 ? 11.773 -8.995 -26.277 1.00 61.88 187 ASN A C 1
ATOM 1517 O O . ASN A 1 187 ? 11.995 -7.904 -26.809 1.00 61.88 187 ASN A O 1
ATOM 1521 N N . ASN A 1 188 ? 10.842 -9.129 -25.329 1.00 65.12 188 ASN A N 1
ATOM 1522 C CA . ASN A 1 188 ? 10.004 -8.034 -24.869 1.00 65.12 188 ASN A CA 1
ATOM 1523 C C . ASN A 1 188 ? 10.747 -7.195 -23.825 1.00 65.12 188 ASN A C 1
ATOM 1525 O O . ASN A 1 188 ? 11.217 -7.696 -22.805 1.00 65.12 188 ASN A O 1
ATOM 1529 N N . ARG A 1 189 ? 10.797 -5.880 -24.061 1.00 67.62 189 ARG A N 1
ATOM 1530 C CA . ARG A 1 189 ? 11.252 -4.906 -23.064 1.00 67.62 189 ARG A CA 1
ATOM 1531 C C . ARG A 1 189 ? 10.124 -4.660 -22.070 1.00 67.62 189 ARG A C 1
ATOM 1533 O O . ARG A 1 189 ? 9.277 -3.789 -22.284 1.00 67.62 189 ARG A O 1
ATOM 1540 N N . TRP A 1 190 ? 10.070 -5.497 -21.042 1.00 84.62 190 TRP A N 1
ATOM 1541 C CA . TRP A 1 190 ? 9.229 -5.253 -19.875 1.00 84.62 190 TRP A CA 1
ATOM 1542 C C . TRP A 1 190 ? 9.788 -4.062 -19.094 1.00 84.62 190 TRP A C 1
ATOM 1544 O O . TRP A 1 190 ? 10.964 -3.722 -19.211 1.00 84.62 190 TRP A O 1
ATOM 1554 N N . GLY A 1 191 ? 8.918 -3.397 -18.353 1.00 89.88 191 GLY A N 1
ATOM 1555 C CA . GLY A 1 191 ? 9.228 -2.202 -17.583 1.00 89.88 191 GLY A CA 1
ATOM 1556 C C . GLY A 1 191 ? 8.039 -1.900 -16.688 1.00 89.88 191 GLY A C 1
ATOM 1557 O O . GLY A 1 191 ? 7.374 -2.820 -16.220 1.00 89.88 191 GLY A O 1
ATOM 1558 N N . TRP A 1 192 ? 7.720 -0.629 -16.493 1.00 94.38 192 TRP A N 1
ATOM 1559 C CA . TRP A 1 192 ? 6.588 -0.239 -15.669 1.00 94.38 192 TRP A CA 1
ATOM 1560 C C . TRP A 1 192 ? 5.717 0.787 -16.367 1.00 94.38 192 TRP A C 1
ATOM 1562 O O . TRP A 1 192 ? 5.770 1.975 -16.080 1.00 94.38 192 TRP A O 1
ATOM 1572 N N . ARG A 1 193 ? 4.873 0.332 -17.288 1.00 92.88 193 ARG A N 1
ATOM 1573 C CA . ARG A 1 193 ? 3.900 1.181 -17.976 1.00 92.88 193 ARG A CA 1
ATOM 1574 C C . ARG A 1 193 ? 2.502 0.930 -17.437 1.00 92.88 193 ARG A C 1
ATOM 1576 O O . ARG A 1 193 ? 2.021 -0.206 -17.414 1.00 92.88 193 ARG A O 1
ATOM 1583 N N . LYS A 1 194 ? 1.825 2.011 -17.052 1.00 93.44 194 LYS A N 1
ATOM 1584 C CA . LYS A 1 194 ? 0.422 1.963 -16.637 1.00 93.44 194 LYS A CA 1
ATOM 1585 C C . LYS A 1 194 ? -0.439 1.390 -17.760 1.00 93.44 194 LYS A C 1
ATOM 1587 O O . LYS A 1 194 ? -0.298 1.784 -18.915 1.00 93.44 194 LYS A O 1
ATOM 1592 N N . GLY A 1 195 ? -1.315 0.451 -17.426 1.00 91.31 195 GLY A N 1
ATOM 1593 C CA . GLY A 1 195 ? -2.172 -0.242 -18.385 1.00 91.31 195 GLY A CA 1
ATOM 1594 C C . GLY A 1 195 ? -1.532 -1.441 -19.088 1.00 91.31 195 GLY A C 1
ATOM 1595 O O . GLY A 1 195 ? -2.249 -2.207 -19.734 1.00 91.31 195 GLY A O 1
ATOM 1596 N N . MET A 1 196 ? -0.216 -1.633 -18.949 1.00 91.56 196 MET A N 1
ATOM 1597 C CA . MET A 1 196 ? 0.504 -2.788 -19.495 1.00 91.56 196 MET A CA 1
ATOM 1598 C C . MET A 1 196 ? 1.092 -3.657 -18.388 1.00 91.56 196 MET A C 1
ATOM 1600 O O . MET A 1 196 ? 0.769 -4.837 -18.308 1.00 91.56 196 MET A O 1
ATOM 1604 N N . ASP A 1 197 ? 1.931 -3.057 -17.543 1.00 94.19 197 ASP A N 1
ATOM 1605 C CA . ASP A 1 197 ? 2.691 -3.749 -16.502 1.00 94.19 197 ASP A CA 1
ATOM 1606 C C . ASP A 1 197 ? 2.027 -3.582 -15.121 1.00 94.19 197 ASP A C 1
ATOM 1608 O O . ASP A 1 197 ? 2.108 -4.466 -14.268 1.00 94.19 197 ASP A O 1
ATOM 1612 N N . TYR A 1 198 ? 1.301 -2.478 -14.904 1.00 96.50 198 TYR A N 1
ATOM 1613 C CA . TYR A 1 198 ? 0.527 -2.259 -13.680 1.00 96.50 198 TYR A CA 1
ATOM 1614 C C . TYR A 1 198 ? -0.765 -1.459 -13.910 1.00 96.50 198 TYR A C 1
ATOM 1616 O O . TYR A 1 198 ? -0.896 -0.730 -14.897 1.00 96.50 198 TYR A O 1
ATOM 1624 N N . TRP A 1 199 ? -1.701 -1.553 -12.963 1.00 95.31 199 TRP A N 1
ATOM 1625 C CA . TRP A 1 199 ? -2.880 -0.685 -12.869 1.00 95.31 199 TRP A CA 1
ATOM 1626 C C . TRP A 1 199 ? -3.008 -0.060 -11.482 1.00 95.31 199 TRP A C 1
ATOM 1628 O O . TRP A 1 199 ? -2.494 -0.579 -10.494 1.00 95.31 199 TRP A O 1
ATOM 1638 N N . ARG A 1 200 ? -3.727 1.062 -11.414 1.00 93.56 200 ARG A N 1
ATOM 1639 C CA . ARG A 1 200 ? -4.124 1.721 -10.169 1.00 93.56 200 ARG A CA 1
ATOM 1640 C C . ARG A 1 200 ? -5.642 1.820 -10.119 1.00 93.56 200 ARG A C 1
ATOM 1642 O O . ARG A 1 200 ? -6.234 2.307 -11.078 1.00 93.56 200 ARG A O 1
ATOM 1649 N N . ILE A 1 201 ? -6.227 1.417 -8.997 1.00 90.75 201 ILE A N 1
ATOM 1650 C CA . ILE A 1 201 ? -7.639 1.596 -8.670 1.00 90.75 201 ILE A CA 1
ATOM 1651 C C . ILE A 1 201 ? -7.728 2.497 -7.438 1.00 90.75 201 ILE A C 1
ATOM 1653 O O . ILE A 1 201 ? -7.275 2.160 -6.342 1.00 90.75 201 ILE A O 1
ATOM 1657 N N . ASP A 1 202 ? -8.333 3.663 -7.621 1.00 87.25 202 ASP A N 1
ATOM 1658 C CA . ASP A 1 202 ? -8.669 4.571 -6.530 1.00 87.25 202 ASP A CA 1
ATOM 1659 C C . ASP A 1 202 ? -10.141 5.001 -6.577 1.00 87.25 202 ASP A C 1
ATOM 1661 O O . ASP A 1 202 ? -10.911 4.574 -7.442 1.00 87.25 202 ASP A O 1
ATOM 1665 N N . GLY A 1 203 ? -10.558 5.831 -5.618 1.00 79.00 203 GLY A N 1
ATOM 1666 C CA . GLY A 1 203 ? -11.952 6.264 -5.483 1.00 79.00 203 GLY A CA 1
ATOM 1667 C C . GLY A 1 203 ? -12.531 6.988 -6.708 1.00 79.00 203 GLY A C 1
ATOM 1668 O O . GLY A 1 203 ? -13.743 7.160 -6.777 1.00 79.00 203 GLY A O 1
ATOM 1669 N N . LYS A 1 204 ? -11.703 7.393 -7.682 1.00 78.88 204 LYS A N 1
ATOM 1670 C CA . LYS A 1 204 ? -12.149 8.027 -8.933 1.00 78.88 204 LYS A CA 1
ATOM 1671 C C . LYS A 1 204 ? -12.357 7.029 -10.077 1.00 78.88 204 LYS A C 1
ATOM 1673 O O . LYS A 1 204 ? -12.861 7.417 -11.126 1.00 78.88 204 LYS A O 1
ATOM 1678 N N . THR A 1 205 ? -11.970 5.767 -9.898 1.00 78.81 205 THR A N 1
ATOM 1679 C CA . THR A 1 205 ? -12.087 4.727 -10.932 1.00 78.81 205 THR A CA 1
ATOM 1680 C C . THR A 1 205 ? -13.536 4.250 -11.026 1.00 78.81 205 THR A C 1
ATOM 1682 O O . THR A 1 205 ? -14.082 3.763 -10.027 1.00 78.81 205 THR A O 1
ATOM 1685 N N . ALA A 1 206 ? -14.156 4.386 -12.203 1.00 77.31 206 ALA A N 1
ATOM 1686 C CA . ALA A 1 206 ? -15.547 4.002 -12.435 1.00 77.31 206 ALA A CA 1
ATOM 1687 C C . ALA A 1 206 ? -15.751 2.483 -12.297 1.00 77.31 206 ALA A C 1
ATOM 1689 O O . ALA A 1 206 ? -14.854 1.699 -12.591 1.00 77.31 206 ALA A O 1
ATOM 1690 N N . SER A 1 207 ? -16.942 2.051 -11.868 1.00 75.44 207 SER A N 1
ATOM 1691 C CA . SER A 1 207 ? -17.226 0.635 -11.577 1.00 75.44 207 SER A CA 1
ATOM 1692 C C . SER A 1 207 ? -17.048 -0.295 -12.780 1.00 75.44 207 SER A C 1
ATOM 1694 O O . SER A 1 207 ? -16.541 -1.398 -12.607 1.00 75.44 207 SER A O 1
ATOM 1696 N N . ASN A 1 208 ? -17.419 0.146 -13.987 1.00 78.06 208 ASN A N 1
ATOM 1697 C CA . ASN A 1 208 ? -17.252 -0.658 -15.202 1.00 78.06 208 ASN A CA 1
ATOM 1698 C C . ASN A 1 208 ? -15.765 -0.889 -15.512 1.00 78.06 208 ASN A C 1
ATOM 1700 O O . ASN A 1 208 ? -15.363 -2.019 -15.766 1.00 78.06 208 ASN A O 1
ATOM 1704 N N . ASP A 1 209 ? -14.943 0.156 -15.375 1.00 83.50 209 ASP A N 1
ATOM 1705 C CA . ASP A 1 209 ? -13.499 0.071 -15.611 1.00 83.50 209 ASP A CA 1
ATOM 1706 C C . ASP A 1 209 ? -12.822 -0.889 -14.622 1.00 83.50 209 ASP A C 1
ATOM 1708 O O . ASP A 1 209 ? -11.866 -1.570 -14.979 1.00 83.50 209 ASP A O 1
ATOM 1712 N N . ARG A 1 210 ? -13.322 -0.983 -13.379 1.00 84.94 210 ARG A N 1
ATOM 1713 C CA . ARG A 1 210 ? -12.773 -1.906 -12.369 1.00 84.94 210 ARG A CA 1
ATOM 1714 C C . ARG A 1 210 ? -12.892 -3.364 -12.804 1.00 84.94 210 ARG A C 1
ATOM 1716 O O . ARG A 1 210 ? -11.902 -4.081 -12.728 1.00 84.94 210 ARG A O 1
ATOM 1723 N N . SER A 1 211 ? -14.064 -3.770 -13.299 1.00 86.38 211 SER A N 1
ATOM 1724 C CA . SER A 1 211 ? -14.298 -5.147 -13.756 1.00 86.38 211 SER A CA 1
ATOM 1725 C C . SER A 1 211 ? -13.358 -5.523 -14.903 1.00 86.38 211 SER A C 1
ATOM 1727 O O . SER A 1 211 ? -12.773 -6.605 -14.896 1.00 86.38 211 SER A O 1
ATOM 1729 N N . ASP A 1 212 ? -13.172 -4.616 -15.865 1.00 89.94 212 ASP A N 1
ATOM 1730 C CA . ASP A 1 212 ? -12.272 -4.843 -16.998 1.00 89.94 212 ASP A CA 1
ATOM 1731 C C . ASP A 1 212 ? -10.808 -4.921 -16.540 1.00 89.94 212 ASP A C 1
ATOM 1733 O O . ASP A 1 212 ? -10.058 -5.800 -16.966 1.00 89.94 212 ASP A O 1
ATOM 1737 N N . ILE A 1 213 ? -10.392 -4.031 -15.630 1.00 90.88 213 ILE A N 1
ATOM 1738 C CA . ILE A 1 213 ? -9.039 -4.032 -15.061 1.00 90.88 213 ILE A CA 1
ATOM 1739 C C . ILE A 1 213 ? -8.761 -5.339 -14.310 1.00 90.88 213 ILE A C 1
ATOM 1741 O O . ILE A 1 213 ? -7.693 -5.922 -14.497 1.00 90.88 213 ILE A O 1
ATOM 1745 N N . GLU A 1 214 ? -9.698 -5.807 -13.484 1.00 90.62 214 GLU A N 1
ATOM 1746 C CA . GLU A 1 214 ? -9.583 -7.070 -12.746 1.00 90.62 214 GLU A CA 1
ATOM 1747 C C . GLU A 1 214 ? -9.472 -8.264 -13.698 1.00 90.62 214 GLU A C 1
ATOM 1749 O O . GLU A 1 214 ? -8.594 -9.115 -13.534 1.00 90.62 214 GLU A O 1
ATOM 1754 N N . GLN A 1 215 ? -10.303 -8.299 -14.743 1.00 92.56 215 GLN A N 1
ATOM 1755 C CA . GLN A 1 215 ? -10.224 -9.336 -15.766 1.00 92.56 215 GLN A CA 1
ATOM 1756 C C . GLN A 1 215 ? -8.858 -9.323 -16.465 1.00 92.56 215 GLN A C 1
ATOM 1758 O O . GLN A 1 215 ? -8.192 -10.359 -16.548 1.00 92.56 215 GLN A O 1
ATOM 1763 N N . PHE A 1 216 ? -8.386 -8.154 -16.907 1.00 93.31 216 PHE A N 1
ATOM 1764 C CA . PHE A 1 216 ? -7.069 -8.033 -17.530 1.00 93.31 216 PHE A CA 1
ATOM 1765 C C . PHE A 1 216 ? -5.944 -8.431 -16.580 1.00 93.31 216 PHE A C 1
ATOM 1767 O O . PHE A 1 216 ? -4.974 -9.050 -17.025 1.00 93.31 216 PHE A O 1
ATOM 1774 N N . PHE A 1 217 ? -6.059 -8.089 -15.295 1.00 95.12 217 PHE A N 1
ATOM 1775 C CA . PHE A 1 217 ? -5.077 -8.460 -14.286 1.00 95.12 217 PHE A CA 1
ATOM 1776 C C . PHE A 1 217 ? -5.022 -9.964 -14.081 1.00 95.12 217 PHE A C 1
ATOM 1778 O O . PHE A 1 217 ? -3.937 -10.483 -13.880 1.00 95.12 217 PHE A O 1
ATOM 1785 N N . ASN A 1 218 ? -6.128 -10.692 -14.195 1.00 92.62 218 ASN A N 1
ATOM 1786 C CA . ASN A 1 218 ? -6.102 -12.149 -14.099 1.00 92.62 218 ASN A CA 1
ATOM 1787 C C . ASN A 1 218 ? -5.523 -12.793 -15.371 1.00 92.62 218 ASN A C 1
ATOM 1789 O O . ASN A 1 218 ? -4.669 -13.675 -15.287 1.00 92.62 218 ASN A O 1
ATOM 1793 N N . GLU A 1 219 ? -5.904 -12.302 -16.551 1.00 92.62 219 GLU A N 1
ATOM 1794 C CA . GLU A 1 219 ? -5.581 -12.941 -17.834 1.00 92.62 219 GLU A CA 1
ATOM 1795 C C . GLU A 1 219 ? -4.178 -12.626 -18.372 1.00 92.62 219 GLU A C 1
ATOM 1797 O O . GLU A 1 219 ? -3.564 -13.470 -19.023 1.00 92.62 219 GLU A O 1
ATOM 1802 N N . ARG A 1 220 ? -3.652 -11.413 -18.148 1.00 91.81 220 ARG A N 1
ATOM 1803 C CA . ARG A 1 220 ? -2.410 -10.952 -18.796 1.00 91.81 220 ARG A CA 1
ATOM 1804 C C . ARG A 1 220 ? -1.196 -11.194 -17.897 1.00 91.81 220 ARG A C 1
ATOM 1806 O O . ARG A 1 220 ? -1.118 -10.570 -16.840 1.00 91.81 220 ARG A O 1
ATOM 1813 N N . PRO A 1 221 ? -0.205 -12.014 -18.298 1.00 88.75 221 PRO A N 1
ATOM 1814 C CA . PRO A 1 221 ? 0.995 -12.251 -17.486 1.00 88.75 221 PRO A CA 1
ATOM 1815 C C . PRO A 1 221 ? 1.891 -11.016 -17.325 1.00 88.75 221 PRO A C 1
ATOM 1817 O O . PRO A 1 221 ? 2.595 -10.897 -16.331 1.00 88.75 221 PRO A O 1
ATOM 1820 N N . GLN A 1 222 ? 1.859 -10.093 -18.292 1.00 89.44 222 GLN A N 1
ATOM 1821 C CA . GLN A 1 222 ? 2.619 -8.841 -18.228 1.00 89.44 222 GLN A CA 1
ATOM 1822 C C . GLN A 1 222 ? 2.083 -7.896 -17.143 1.00 89.44 222 GLN A C 1
ATOM 1824 O O . GLN A 1 222 ? 2.851 -7.157 -16.533 1.00 89.44 222 GLN A O 1
ATOM 1829 N N . LEU A 1 223 ? 0.771 -7.925 -16.895 1.00 93.31 223 LEU A N 1
ATOM 1830 C CA . LEU A 1 223 ? 0.129 -7.069 -15.914 1.00 93.31 223 LEU A CA 1
ATOM 1831 C C . LEU A 1 223 ? 0.304 -7.701 -14.528 1.00 93.31 223 LEU A C 1
ATOM 1833 O O . LEU A 1 223 ? -0.400 -8.641 -14.168 1.00 93.31 223 LEU A O 1
ATOM 1837 N N . ARG A 1 224 ? 1.300 -7.208 -13.791 1.00 93.88 224 ARG A N 1
ATOM 1838 C CA . ARG A 1 224 ? 1.917 -7.889 -12.638 1.00 93.88 224 ARG A CA 1
ATOM 1839 C C . ARG A 1 224 ? 1.722 -7.175 -11.305 1.00 93.88 224 ARG A C 1
ATOM 1841 O O . ARG A 1 224 ? 1.988 -7.756 -10.258 1.00 93.88 224 ARG A O 1
ATOM 1848 N N . LEU A 1 225 ? 1.243 -5.934 -11.335 1.00 97.44 225 LEU A N 1
ATOM 1849 C CA . LEU A 1 225 ? 1.010 -5.124 -10.142 1.00 97.44 225 LEU A CA 1
ATOM 1850 C C . LEU A 1 225 ? -0.351 -4.416 -10.195 1.00 97.44 225 LEU A C 1
ATOM 1852 O O . LEU A 1 225 ? -0.679 -3.765 -11.188 1.00 97.44 225 LEU A O 1
ATOM 1856 N N . MET A 1 226 ? -1.116 -4.485 -9.106 1.00 96.62 226 MET A N 1
ATOM 1857 C CA . MET A 1 226 ? -2.241 -3.576 -8.863 1.00 96.62 226 MET A CA 1
ATOM 1858 C C . MET A 1 226 ? -1.978 -2.709 -7.645 1.00 96.62 226 MET A C 1
ATOM 1860 O O . MET A 1 226 ? -1.589 -3.202 -6.589 1.00 96.62 226 MET A O 1
ATOM 1864 N N . LEU A 1 227 ? -2.248 -1.419 -7.790 1.00 96.00 227 LEU A N 1
ATOM 1865 C CA . LEU A 1 227 ? -2.187 -0.444 -6.716 1.00 96.00 227 LEU A CA 1
ATOM 1866 C C . LEU A 1 227 ? -3.607 -0.053 -6.304 1.00 96.00 227 LEU A C 1
ATOM 1868 O O . LEU A 1 227 ? -4.383 0.412 -7.137 1.00 96.00 227 LEU A O 1
ATOM 1872 N N . PHE A 1 228 ? -3.936 -0.184 -5.026 1.00 93.25 228 PHE A N 1
ATOM 1873 C CA . PHE A 1 228 ? -5.241 0.166 -4.478 1.00 93.25 228 PHE A CA 1
ATOM 1874 C C . PHE A 1 228 ? -5.123 1.280 -3.449 1.00 93.25 228 PHE A C 1
ATOM 1876 O O . PHE A 1 228 ? -4.347 1.184 -2.494 1.00 93.25 228 PHE A O 1
ATOM 1883 N N . SER A 1 229 ? -5.976 2.299 -3.579 1.00 89.00 229 SER A N 1
ATOM 1884 C CA . SER A 1 229 ? -6.317 3.113 -2.412 1.00 89.00 229 SER A CA 1
ATOM 1885 C C . SER A 1 229 ? -7.305 2.326 -1.550 1.00 89.00 229 SER A C 1
ATOM 1887 O O . SER A 1 229 ? -8.315 1.874 -2.087 1.00 89.00 229 SER A O 1
ATOM 1889 N N . THR A 1 230 ? -7.089 2.175 -0.244 1.00 69.38 230 THR A N 1
ATOM 1890 C CA . THR A 1 230 ? -7.967 1.350 0.617 1.00 69.38 230 THR A CA 1
ATOM 1891 C C . THR A 1 230 ? -9.419 1.845 0.691 1.00 69.38 230 THR A C 1
ATOM 1893 O O . THR A 1 230 ? -10.295 1.087 1.081 1.00 69.38 230 THR A O 1
ATOM 1896 N N . ILE A 1 231 ? -9.701 3.083 0.264 1.00 59.34 231 ILE A N 1
ATOM 1897 C CA . ILE A 1 231 ? -11.070 3.613 0.102 1.00 59.34 231 ILE A CA 1
ATOM 1898 C C . ILE A 1 231 ? -11.794 2.967 -1.095 1.00 59.34 231 ILE A C 1
ATOM 1900 O O . ILE A 1 231 ? -13.014 2.931 -1.132 1.00 59.34 231 ILE A O 1
ATOM 1904 N N . ALA A 1 232 ? -11.059 2.452 -2.083 1.00 49.12 232 ALA A N 1
ATOM 1905 C CA . ALA A 1 232 ? -11.623 1.864 -3.297 1.00 49.12 232 ALA A CA 1
ATOM 1906 C C . ALA A 1 232 ? -11.908 0.356 -3.189 1.00 49.12 232 ALA A C 1
ATOM 1908 O O . ALA A 1 232 ? -12.599 -0.170 -4.058 1.00 49.12 232 ALA A O 1
ATOM 1909 N N . GLY A 1 233 ? -11.371 -0.316 -2.162 1.00 43.00 233 GLY A N 1
ATOM 1910 C CA . GLY A 1 233 ? -11.581 -1.744 -1.884 1.00 43.00 233 GLY A CA 1
ATOM 1911 C C . GLY A 1 233 ? -12.701 -2.038 -0.877 1.00 43.00 233 GLY A C 1
ATOM 1912 O O . GLY A 1 233 ? -12.807 -3.175 -0.423 1.00 43.00 233 GLY A O 1
ATOM 1913 N N . ILE A 1 234 ? -13.480 -1.016 -0.505 1.00 39.25 234 ILE A N 1
ATOM 1914 C CA . ILE A 1 234 ? -14.684 -1.100 0.338 1.00 39.25 234 ILE A CA 1
ATOM 1915 C C . ILE A 1 234 ? -15.901 -0.786 -0.530 1.00 39.25 234 ILE A C 1
ATOM 1917 O O . ILE A 1 234 ? -15.787 0.136 -1.373 1.00 39.25 234 ILE A O 1
#

Solvent-accessible surface area (backbone atoms only — not comparable to full-atom values): 13742 Å² total; per-residue (Å²): 121,89,62,77,68,50,52,74,68,52,33,34,66,65,32,54,51,41,37,53,52,24,67,45,94,82,40,50,75,64,37,36,51,52,16,54,52,36,50,51,56,51,45,68,72,40,49,93,77,53,92,80,81,60,75,71,78,44,58,89,78,44,100,64,87,88,85,87,86,86,84,90,77,71,78,32,73,67,32,48,53,52,50,53,55,50,56,70,39,90,78,37,63,85,42,63,91,37,69,66,54,56,26,32,67,49,26,53,50,38,30,29,65,73,78,36,59,90,64,76,51,91,64,60,68,49,46,82,52,13,56,60,45,42,52,49,54,52,49,52,53,50,28,27,53,74,56,49,70,48,79,48,78,39,89,44,69,59,54,50,56,49,51,55,50,44,40,48,71,41,22,86,56,65,57,73,86,66,68,60,47,60,73,63,84,64,96,69,87,74,54,45,44,81,83,52,24,26,49,76,46,37,83,84,58,53,73,71,59,48,57,53,52,53,50,46,46,72,73,35,76,65,31,34,37,40,40,33,33,55,75,47,79,104

Sequence (234 aa):
MPDFLGTKSDFDINYAIVIENGKVRDATPQAVIDMVNACNVLYNAVEDFVHRKSAKVLINEIDIEKHEFTVMLRPTDRQIEMIEAFLNEPGKLALVDRYPMTYILNHPAIYHAAEHPEFYDQQYYNVELSNKTAIFLDLLRYCETVGDKLLLFTFSLHTLDYIENVLQEFSSNWFNDGHVAVANTGNNRWGWRKGMDYWRIDGKTASNDRSDIEQFFNERPQLRLMLFSTIAGI

Mean predicted aligned error: 9.1 Å

Secondary structure (DSSP, 8-state):
-TTTT--HHHHIIIIIHHHHHHHSTT--HHHHHHHHHHHHHHHHHHGGG-----GGGGTTT--S---------PPPHHHHHHHHHHHHSTTGGGGTTSHHHHHHHH-HHHHHHHH-GGG--GGGG-GGG-HHHHHHHHHHHHHHHHT--EEEEES-HHHHHHHHHHHHHHTTTTTTT----TT--SS------BTTTEEEE-TTS-HHHHHHHHHHHHH-TT--EEEEETTTT-

Nearest PDB structures (foldseek):
  7oob-assembly1_b  TM=8.362E-01  e=1.366E-07  Homo sapiens
  8b3f-assembly1_b  TM=8.302E-01  e=1.047E-07  Homo sapiens
  7oop-assembly1_b  TM=8.247E-01  e=1.441E-07  Homo sapiens
  9bz0-assembly1_b  TM=8.026E-01  e=6.724E-07  Homo sapiens
  7zke-assembly1_E  TM=6.131E-01  e=6.604E-06  Thermochaetoides thermophila

Radius of gyration: 23.52 Å; Cα contacts (8 Å, |Δi|>4): 229; chains: 1; bounding box: 56×51×65 Å

pLDDT: mean 86.5, std 10.61, range [39.25, 97.44]

Foldseek 3Di:
DPQLCHDPVSCCVQAVVLLVLLPDPPRDPVSVVSNVVSVVVVCVSCVVPDDDDDCVVCVVVDPDDDDDDDDDDDQDPLLVVVVVVQCPDPPSVVCCVPDLNVQSQLPVQLNCVPPNVVCNDPCLLVQVNYPNSVVVLVVLLVCQLVLAADEAEDQDPSSVVSNLVNQVVCFQCSCVVPRHGPVCPDPDSQGRDDPFQEHEDEPPDDPVNVVVRVVCCVPHSNPRYYYYNVVRVD